Protein AF-H8XTW7-F1 (afdb_monomer)

Sequence (193 aa):
MKLTENQKKTILYFIIGTVIIVSLFMFSLEDKDKTIVNFFTLFGTFASIFGLWIAYIQIISLKLTNEQTKIAVENSLNKINQLLSISELSKAIKIIQEIQTSNINGKHEVALIRMKDLKSILIQIKYNSELNIYTETNIYNQNITDISIDINNLNDFLIGRKKGLNFSKLNSNLEELSTTITEFENKLKFEVK

Radius of gyration: 35.63 Å; Cα contacts (8 Å, |Δi|>4): 110; chains: 1; bounding box: 68×26×100 Å

Nearest PDB structures (foldseek):
  5tgy-assembly1_A  TM=5.631E-01  e=1.626E+00  Escherichia coli
  5xsj-assembly1_L  TM=6.394E-01  e=3.917E+00  Clostridium beijerinckii NCIMB 8052
  1szi-assembly1_A  TM=4.877E-01  e=2.727E+00  Mus musculus
  8iyj-assembly1_R0  TM=2.697E-01  e=6.917E+00  Mus musculus

pLDDT: mean 85.3, std 9.64, range [41.12, 96.06]

Organism: Flavobacterium indicum (strain DSM 17447 / CIP 109464 / GPTSA100-9) (NCBI:txid1094466)

Solvent-accessible surface area (backbone atoms only — not comparable to full-atom values): 10632 Å² total; per-residue (Å²): 134,87,75,52,74,67,56,54,52,53,52,50,53,50,54,52,55,51,54,53,51,57,48,46,58,69,73,71,53,58,84,88,62,72,40,74,67,51,51,52,52,55,51,50,52,49,54,50,54,50,49,51,54,50,52,51,53,48,54,55,50,51,52,52,51,49,53,53,48,51,52,53,50,51,55,48,50,52,51,50,50,52,52,50,55,43,50,54,39,56,49,44,47,51,41,48,52,51,26,53,52,22,49,75,70,68,38,51,69,60,19,49,54,39,48,53,54,40,53,54,51,54,53,52,48,48,70,31,80,90,40,30,86,71,37,76,35,72,65,50,54,46,49,57,49,50,53,53,50,47,48,50,49,52,50,35,36,75,74,64,78,34,98,74,72,67,60,68,59,51,51,50,53,47,49,55,46,41,52,55,45,48,53,53,37,49,42,68,73,66,65,72,128

Foldseek 3Di:
DDDDPVRVVLVVVVVVLVVVLVVCLVPPDDPVQNDPVNSCVSVVVVVVVSVVVVVVVVVVVVVVVVVVVVVVVVVVVVVVLLVVLLVLLVVLLVLLVVLLVCVVVVVLVSNLVSLVVNLVSLVVLCPRPVNVVLCVDPVSVVLSVVSVVLSVQSVCCVVVVDVDDPVVVVNVSSVSVSVSSVVSSCCSVPVDD

Mean predicted aligned error: 10.81 Å

Secondary structure (DSSP, 8-state):
----HHHHHHHHHHHHHHHHHHHHHHHHS-TTT--HHHHHHHHHHHHHHHHHHHHHHHHHHHHHHHHHHHHHHHHHHHHHHHHHHHHHHHHHHHHHHHHHHHHHTT-HHHHHHHHHHHHHHHHHHHT-TTTHHHHSSHHHHHHHHHHHHHHHHHHHHHTTS-S---HHHHHHHHHHHHHHHHHHHHHHHH---

Structure (mmCIF, N/CA/C/O backbone):
data_AF-H8XTW7-F1
#
_entry.id   AF-H8XTW7-F1
#
loop_
_atom_site.group_PDB
_atom_site.id
_atom_site.type_symbol
_atom_site.label_atom_id
_atom_site.label_alt_id
_atom_site.label_comp_id
_atom_site.label_asym_id
_atom_site.label_entity_id
_atom_site.label_seq_id
_atom_site.pdbx_PDB_ins_code
_atom_site.Cartn_x
_atom_site.Cartn_y
_atom_site.Cartn_z
_atom_site.occupancy
_atom_site.B_iso_or_equiv
_atom_site.auth_seq_id
_atom_site.auth_comp_id
_atom_site.auth_asym_id
_atom_site.auth_atom_id
_atom_site.pdbx_PDB_model_num
ATOM 1 N N . MET A 1 1 ? 0.910 5.067 -42.042 1.00 41.12 1 MET A N 1
ATOM 2 C CA . MET A 1 1 ? 1.645 4.581 -40.853 1.00 41.12 1 MET A CA 1
ATOM 3 C C . MET A 1 1 ? 2.805 5.546 -40.605 1.00 41.12 1 MET A C 1
ATOM 5 O O . MET A 1 1 ? 3.627 5.702 -41.498 1.00 41.12 1 MET A O 1
ATOM 9 N N . LYS A 1 2 ? 2.812 6.313 -39.504 1.00 44.59 2 LYS A N 1
ATOM 10 C CA . LYS A 1 2 ? 3.882 7.297 -39.234 1.00 44.59 2 LYS A CA 1
ATOM 11 C C . LYS A 1 2 ? 5.119 6.545 -38.727 1.00 44.59 2 LYS A C 1
ATOM 13 O O . LYS A 1 2 ? 5.057 5.949 -37.660 1.00 44.59 2 LYS A O 1
ATOM 18 N N . LEU A 1 3 ? 6.201 6.550 -39.505 1.00 47.50 3 LEU A 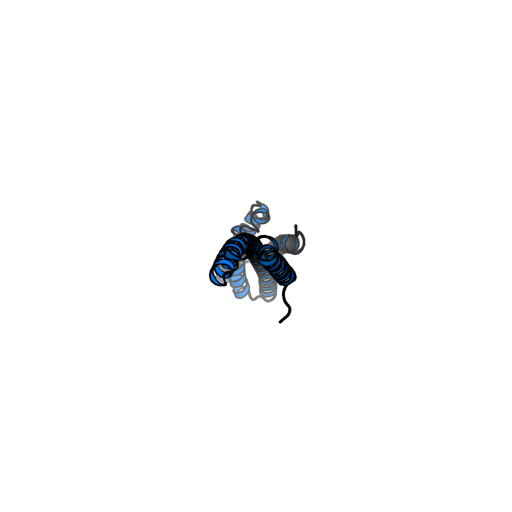N 1
ATOM 19 C CA . LEU A 1 3 ? 7.494 5.981 -39.108 1.00 47.50 3 LEU A CA 1
ATOM 20 C C . LEU A 1 3 ? 8.041 6.753 -37.900 1.00 47.50 3 LEU A C 1
ATOM 22 O O . LEU A 1 3 ? 8.037 7.989 -37.914 1.00 47.50 3 LEU A O 1
ATOM 26 N N . THR A 1 4 ? 8.512 6.043 -36.875 1.00 70.81 4 THR A N 1
ATOM 27 C CA . THR A 1 4 ? 9.202 6.663 -35.734 1.00 70.81 4 THR A CA 1
ATOM 28 C C . THR A 1 4 ? 10.517 7.302 -36.198 1.00 70.81 4 THR A C 1
ATOM 30 O O . THR A 1 4 ? 11.122 6.866 -37.178 1.00 70.81 4 THR A O 1
ATOM 33 N N . GLU A 1 5 ? 10.979 8.354 -35.516 1.00 67.69 5 GLU A N 1
ATOM 34 C CA . GLU A 1 5 ? 12.181 9.11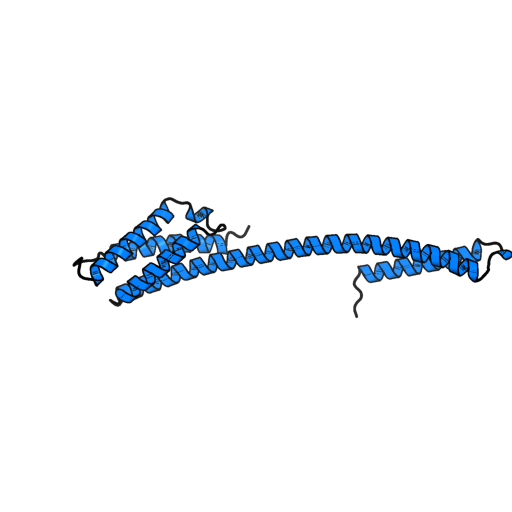6 -35.912 1.00 67.69 5 GLU A CA 1
ATOM 35 C C . GLU A 1 5 ? 13.429 8.228 -36.087 1.00 67.69 5 GLU A C 1
ATOM 37 O O . GLU A 1 5 ? 14.224 8.434 -37.005 1.00 67.69 5 GLU A O 1
ATOM 42 N N . ASN A 1 6 ? 13.558 7.168 -35.283 1.00 67.44 6 ASN A N 1
ATOM 43 C CA . ASN A 1 6 ? 14.651 6.202 -35.408 1.00 67.44 6 ASN A CA 1
ATOM 44 C C . ASN A 1 6 ? 14.554 5.357 -36.689 1.00 67.44 6 ASN A C 1
ATOM 46 O O . ASN A 1 6 ? 15.571 5.113 -37.332 1.00 67.44 6 ASN A O 1
ATOM 50 N N . GLN A 1 7 ? 13.346 4.976 -37.121 1.00 69.94 7 GLN A N 1
ATOM 51 C CA . GLN A 1 7 ? 13.149 4.215 -38.361 1.00 69.94 7 GLN A CA 1
ATOM 52 C C . GLN A 1 7 ? 13.523 5.040 -39.596 1.00 69.94 7 GLN A C 1
ATOM 54 O O . GLN A 1 7 ? 14.155 4.520 -40.514 1.00 69.94 7 GLN A O 1
ATOM 59 N N . LYS A 1 8 ? 13.203 6.342 -39.604 1.00 77.50 8 LYS A N 1
ATOM 60 C CA . LYS A 1 8 ? 13.596 7.250 -40.695 1.00 77.50 8 LYS A CA 1
ATOM 61 C C . LYS A 1 8 ? 15.118 7.360 -40.822 1.00 77.50 8 LYS A C 1
ATOM 63 O O . LYS A 1 8 ? 15.640 7.310 -41.932 1.00 77.50 8 LYS A O 1
ATOM 68 N N . LYS A 1 9 ? 15.834 7.458 -39.694 1.00 76.88 9 LYS A N 1
ATOM 69 C CA . LYS A 1 9 ? 17.306 7.521 -39.669 1.00 76.88 9 LYS A CA 1
ATOM 70 C C . LYS A 1 9 ? 17.951 6.218 -40.147 1.00 76.88 9 LYS A C 1
ATOM 72 O O . LYS A 1 9 ? 18.869 6.264 -40.957 1.00 76.88 9 LYS A O 1
ATOM 77 N N . THR A 1 10 ? 17.444 5.061 -39.717 1.00 79.44 10 THR A N 1
ATOM 78 C CA . THR A 1 10 ? 17.934 3.750 -40.178 1.00 79.44 10 THR A CA 1
ATOM 79 C C . THR A 1 10 ? 17.777 3.569 -41.688 1.00 79.44 10 THR A C 1
ATOM 81 O O . THR A 1 10 ? 18.714 3.130 -42.352 1.00 79.44 10 THR A O 1
ATOM 84 N N . ILE A 1 11 ? 16.621 3.953 -42.239 1.00 81.06 11 ILE A N 1
ATOM 85 C CA . ILE A 1 11 ? 16.364 3.899 -43.685 1.00 81.06 11 ILE A CA 1
ATOM 86 C C . ILE A 1 11 ? 17.325 4.832 -44.437 1.00 81.06 11 ILE A C 1
ATOM 88 O O . ILE A 1 11 ? 17.900 4.433 -45.447 1.00 81.06 11 ILE A O 1
ATOM 92 N N . LEU A 1 12 ? 17.557 6.044 -43.923 1.00 82.88 12 LEU A N 1
ATOM 93 C CA . LEU A 1 12 ? 18.490 6.998 -44.524 1.00 82.88 12 LEU A CA 1
ATOM 94 C C . LEU A 1 12 ? 19.928 6.452 -44.574 1.00 82.88 12 LEU A C 1
ATOM 96 O O . LEU A 1 12 ? 20.565 6.516 -45.624 1.00 82.88 12 LEU A O 1
ATOM 100 N N . TYR A 1 13 ? 20.428 5.868 -43.480 1.00 83.25 13 TYR A N 1
ATOM 101 C CA . TYR A 1 13 ? 21.771 5.274 -43.449 1.00 83.25 13 TYR A CA 1
ATOM 102 C C . TYR A 1 13 ? 21.918 4.086 -44.407 1.00 83.25 13 TYR A C 1
ATOM 104 O O . TYR A 1 13 ? 22.966 3.935 -45.034 1.00 83.25 13 TYR A O 1
ATOM 112 N N . PHE A 1 14 ? 20.866 3.282 -44.579 1.00 84.00 14 PHE A N 1
ATOM 113 C CA . PHE A 1 14 ? 20.868 2.176 -45.537 1.00 84.00 14 PHE A CA 1
ATOM 114 C C . PHE A 1 14 ? 20.940 2.659 -46.994 1.00 84.00 14 PHE A C 1
ATOM 116 O O . PHE A 1 14 ? 21.714 2.126 -47.793 1.00 84.00 14 PHE A O 1
ATOM 123 N N . ILE A 1 15 ? 20.175 3.703 -47.334 1.00 84.38 15 ILE A N 1
ATOM 124 C CA . ILE A 1 15 ? 20.187 4.310 -48.673 1.00 84.38 15 ILE A CA 1
ATOM 125 C C . ILE A 1 15 ? 21.574 4.886 -48.983 1.00 84.38 15 ILE A C 1
ATOM 127 O O . ILE A 1 15 ? 22.127 4.607 -50.044 1.00 84.38 15 ILE A O 1
ATOM 131 N N . ILE A 1 16 ? 22.169 5.626 -48.042 1.00 84.50 16 ILE A N 1
ATOM 132 C CA . ILE A 1 16 ? 23.511 6.207 -48.207 1.00 84.50 16 ILE A CA 1
ATOM 133 C C . ILE A 1 16 ? 24.563 5.107 -48.410 1.00 84.50 16 ILE A C 1
ATOM 135 O O . ILE A 1 16 ? 25.361 5.190 -49.343 1.00 84.50 16 ILE A O 1
ATOM 139 N N . GLY A 1 17 ? 24.545 4.049 -47.591 1.00 81.00 17 GLY A N 1
ATOM 140 C CA . GLY A 1 17 ? 25.488 2.934 -47.728 1.00 81.00 17 GLY A CA 1
ATOM 141 C C . GLY A 1 17 ? 25.351 2.187 -49.060 1.00 81.00 17 GLY A C 1
ATOM 142 O O . GLY A 1 17 ? 26.353 1.829 -49.676 1.00 81.00 17 GLY A O 1
ATOM 143 N N . THR A 1 18 ? 24.124 2.043 -49.565 1.00 82.88 18 THR A N 1
ATOM 144 C CA . THR A 1 18 ? 23.865 1.438 -50.881 1.00 82.88 18 THR A CA 1
ATOM 145 C C . THR A 1 18 ? 24.450 2.283 -52.018 1.00 82.88 18 THR A C 1
ATOM 147 O O . THR A 1 18 ? 25.110 1.745 -52.906 1.00 82.88 18 THR A O 1
ATOM 150 N N . VAL A 1 19 ? 24.278 3.610 -51.975 1.00 84.25 19 VAL A N 1
ATOM 151 C CA . VAL A 1 19 ? 24.841 4.536 -52.977 1.00 84.25 19 VAL A CA 1
ATOM 152 C C . VAL A 1 19 ? 26.374 4.491 -52.987 1.00 84.25 19 VAL A C 1
ATOM 154 O O . VAL A 1 19 ? 26.978 4.485 -54.060 1.00 84.25 19 VAL A O 1
ATOM 157 N N . ILE A 1 20 ? 27.009 4.398 -51.814 1.00 82.94 20 ILE A N 1
ATOM 158 C CA . ILE A 1 20 ? 28.473 4.294 -51.690 1.00 82.94 20 ILE A CA 1
ATOM 159 C C . ILE A 1 20 ? 28.996 3.021 -52.368 1.00 82.94 20 ILE A C 1
ATOM 161 O O . ILE A 1 20 ? 29.995 3.076 -53.081 1.00 82.94 20 ILE A O 1
ATOM 165 N N . ILE A 1 21 ? 28.312 1.887 -52.206 1.00 80.81 21 ILE A N 1
ATOM 166 C CA . ILE A 1 21 ? 28.744 0.615 -52.805 1.00 80.81 21 ILE A CA 1
ATOM 167 C C . ILE A 1 21 ? 28.541 0.578 -54.308 1.00 80.81 21 ILE A C 1
ATOM 169 O O . ILE A 1 21 ? 29.417 0.099 -55.024 1.00 80.81 21 ILE A O 1
ATOM 173 N N . VAL A 1 22 ? 27.426 1.119 -54.797 1.00 81.19 22 VAL A N 1
ATOM 174 C CA . VAL A 1 22 ? 27.199 1.258 -56.240 1.00 81.19 22 VAL A CA 1
ATOM 175 C C . VAL A 1 22 ? 28.278 2.150 -56.866 1.00 81.19 22 VAL A C 1
ATOM 177 O O . VAL A 1 22 ? 28.811 1.817 -57.923 1.00 81.19 22 VAL A O 1
ATOM 180 N N . SER A 1 23 ? 28.662 3.239 -56.192 1.00 79.31 23 SER A N 1
ATOM 181 C CA . SER A 1 23 ? 29.746 4.121 -56.640 1.00 79.31 23 SER A CA 1
ATOM 182 C C . SER A 1 23 ? 31.112 3.418 -56.636 1.00 79.31 23 SER A C 1
ATOM 184 O O . SER A 1 23 ? 31.821 3.440 -57.641 1.00 79.31 23 SER A O 1
ATOM 186 N N . LEU A 1 24 ? 31.462 2.713 -55.552 1.00 76.81 24 LEU A N 1
ATOM 187 C CA . LEU A 1 24 ? 32.706 1.936 -55.460 1.00 76.81 24 LEU A CA 1
ATOM 188 C C . LEU A 1 24 ? 32.800 0.853 -56.541 1.00 76.81 24 LEU A C 1
ATOM 190 O O . LEU A 1 24 ? 33.866 0.670 -57.128 1.00 76.81 24 LEU A O 1
ATOM 194 N N . PHE A 1 25 ? 31.690 0.177 -56.847 1.00 76.62 25 PHE A N 1
ATOM 195 C CA . PHE A 1 25 ? 31.636 -0.824 -57.912 1.00 76.62 25 PHE A CA 1
ATOM 196 C C . PHE A 1 25 ? 31.914 -0.222 -59.300 1.00 76.62 25 PHE A C 1
ATOM 198 O O . PHE A 1 25 ? 32.614 -0.827 -60.110 1.00 76.62 25 PHE A O 1
ATOM 205 N N . MET A 1 26 ? 31.407 0.986 -59.570 1.00 71.94 26 MET A N 1
ATOM 206 C CA . MET A 1 26 ? 31.570 1.660 -60.865 1.00 71.94 26 MET A CA 1
ATOM 207 C C . MET A 1 26 ? 32.970 2.255 -61.069 1.00 71.94 26 MET A C 1
ATOM 209 O O . MET A 1 26 ? 33.497 2.182 -62.180 1.00 71.94 26 MET A O 1
ATOM 213 N N . PHE A 1 27 ? 33.571 2.834 -60.022 1.00 72.12 27 PHE A N 1
ATOM 214 C CA . PHE A 1 27 ? 34.826 3.590 -60.131 1.00 72.12 27 PHE A CA 1
ATOM 215 C C . PHE A 1 27 ? 36.095 2.808 -59.766 1.00 72.12 27 PHE A C 1
ATOM 217 O O . PHE A 1 27 ? 37.168 3.195 -60.217 1.00 72.12 27 PHE A O 1
ATOM 224 N N . SER A 1 28 ? 36.007 1.748 -58.955 1.00 68.12 28 SER A N 1
ATOM 225 C CA . SER A 1 28 ? 37.198 1.137 -58.341 1.00 68.12 28 SER A CA 1
ATOM 226 C C . SER A 1 28 ? 37.584 -0.243 -58.883 1.00 68.12 28 SER A C 1
ATOM 228 O O . SER A 1 28 ? 38.689 -0.692 -58.587 1.00 68.12 28 SER A O 1
ATOM 230 N N . LEU A 1 29 ? 36.713 -0.930 -59.634 1.00 68.75 29 LEU A N 1
ATOM 231 C CA . LEU A 1 29 ? 37.027 -2.236 -60.233 1.00 68.75 29 LEU A CA 1
ATOM 232 C C . LEU A 1 29 ? 37.525 -2.094 -61.676 1.00 68.75 29 LEU A C 1
ATOM 234 O O . LEU A 1 29 ? 36.975 -1.314 -62.455 1.00 68.75 29 LEU A O 1
ATOM 238 N N . GLU A 1 30 ? 38.528 -2.895 -62.045 1.00 68.00 30 GLU A N 1
ATOM 239 C CA . GLU A 1 30 ? 38.931 -3.081 -63.442 1.00 68.00 30 GLU A CA 1
ATOM 240 C C . GLU A 1 30 ? 37.784 -3.709 -64.250 1.00 68.00 30 GLU A C 1
ATOM 242 O O . GLU A 1 30 ? 37.002 -4.509 -63.732 1.00 68.00 30 GLU A O 1
ATOM 247 N N . ASP A 1 31 ? 37.678 -3.378 -65.542 1.00 65.19 31 ASP A N 1
ATOM 248 C CA . ASP A 1 31 ? 36.547 -3.786 -66.395 1.00 65.19 31 ASP A CA 1
ATOM 249 C C . ASP A 1 31 ? 36.339 -5.309 -66.485 1.00 65.19 31 ASP A C 1
ATOM 251 O O . ASP A 1 31 ? 35.239 -5.768 -66.785 1.00 65.19 31 ASP A O 1
ATOM 255 N N . LYS A 1 32 ? 37.371 -6.100 -66.171 1.00 62.88 32 LYS A N 1
ATOM 256 C CA . LYS A 1 32 ? 37.328 -7.570 -66.147 1.00 62.88 32 LYS A CA 1
ATOM 257 C C . LYS A 1 32 ? 36.555 -8.131 -64.947 1.00 62.88 32 LYS A C 1
ATOM 259 O O . LYS A 1 32 ? 35.967 -9.203 -65.055 1.00 62.88 32 LYS A O 1
ATOM 264 N N . ASP A 1 33 ? 36.496 -7.389 -63.842 1.00 65.56 33 ASP A N 1
ATOM 265 C CA . ASP A 1 33 ? 35.875 -7.825 -62.587 1.00 65.56 33 ASP A CA 1
ATOM 266 C C . ASP A 1 33 ? 34.471 -7.239 -62.371 1.00 65.56 33 ASP A C 1
ATOM 268 O O . ASP A 1 33 ? 33.782 -7.608 -61.413 1.00 65.56 33 ASP A O 1
ATOM 272 N N . LYS A 1 34 ? 33.995 -6.387 -63.292 1.00 73.25 34 LYS A N 1
ATOM 273 C CA . LYS A 1 34 ? 32.636 -5.807 -63.320 1.00 73.25 34 LYS A CA 1
ATOM 274 C C . LYS A 1 34 ? 31.573 -6.819 -63.765 1.00 73.25 34 LYS A C 1
ATOM 276 O O . LYS A 1 34 ? 30.745 -6.557 -64.634 1.00 73.25 34 LYS A O 1
ATOM 281 N N . THR A 1 35 ? 31.578 -7.997 -63.155 1.00 78.75 35 THR A N 1
ATOM 282 C CA . THR A 1 35 ? 30.567 -9.030 -63.399 1.00 78.75 35 THR A CA 1
ATOM 283 C C . THR A 1 35 ? 29.395 -8.860 -62.432 1.00 78.75 35 THR A C 1
ATOM 285 O O . THR A 1 35 ? 29.584 -8.519 -61.264 1.00 78.75 35 THR A O 1
ATOM 288 N N . ILE A 1 36 ? 28.177 -9.167 -62.893 1.00 75.75 36 ILE A N 1
ATOM 289 C CA . ILE A 1 36 ? 26.947 -9.165 -62.073 1.00 75.75 36 ILE A CA 1
ATOM 290 C C . ILE A 1 36 ? 27.137 -9.990 -60.786 1.00 75.75 36 ILE A C 1
ATOM 292 O O . ILE A 1 36 ? 26.705 -9.580 -59.712 1.00 75.75 36 ILE A O 1
ATOM 296 N N . VAL A 1 37 ? 27.847 -11.118 -60.875 1.00 80.19 37 VAL A N 1
ATOM 297 C CA . VAL A 1 37 ? 28.179 -11.988 -59.735 1.00 80.19 37 VAL A CA 1
ATOM 298 C C . VAL A 1 37 ? 28.996 -11.246 -58.668 1.00 80.19 37 VAL A C 1
ATOM 300 O O . VAL A 1 37 ? 28.662 -11.318 -57.489 1.00 80.19 37 VAL A O 1
ATOM 303 N N . ASN A 1 38 ? 30.014 -10.475 -59.057 1.00 78.12 38 ASN A N 1
ATOM 304 C CA . ASN A 1 38 ? 30.852 -9.726 -58.114 1.00 78.12 38 ASN A CA 1
ATOM 305 C C . ASN A 1 38 ? 30.087 -8.574 -57.449 1.00 78.12 38 ASN A C 1
ATOM 307 O O . ASN A 1 38 ? 30.285 -8.317 -56.261 1.00 78.12 38 ASN A O 1
ATOM 311 N N . PHE A 1 39 ? 29.164 -7.932 -58.176 1.00 79.94 39 PHE A N 1
ATOM 312 C CA . PHE A 1 39 ? 28.257 -6.935 -57.602 1.00 79.94 39 PHE A CA 1
ATOM 313 C C . PHE A 1 39 ? 27.388 -7.535 -56.490 1.00 79.94 39 PHE A C 1
ATOM 315 O O . PHE A 1 39 ? 27.345 -6.998 -55.383 1.00 79.94 39 PHE A O 1
ATOM 322 N N . PHE A 1 40 ? 26.736 -8.673 -56.757 1.00 82.06 40 PHE A N 1
ATOM 323 C CA . PHE A 1 40 ? 25.912 -9.354 -55.756 1.00 82.06 40 PHE A CA 1
ATOM 324 C C . PHE A 1 40 ? 26.727 -9.811 -54.542 1.00 82.06 40 PHE A C 1
ATOM 326 O O . PHE A 1 40 ? 26.244 -9.693 -53.418 1.00 82.06 40 PHE A O 1
ATOM 333 N N . THR A 1 41 ? 27.966 -10.266 -54.734 1.00 83.75 41 THR A N 1
ATOM 334 C CA . THR A 1 41 ? 28.856 -10.660 -53.630 1.00 83.75 41 THR A CA 1
ATOM 335 C C . THR A 1 41 ? 29.246 -9.467 -52.747 1.00 83.75 41 THR A C 1
ATOM 337 O O . THR A 1 41 ? 29.154 -9.550 -51.518 1.00 83.75 41 THR A O 1
ATOM 340 N N . LEU A 1 42 ? 29.625 -8.331 -53.344 1.00 81.62 42 LEU A N 1
ATOM 341 C CA . LEU A 1 42 ? 29.954 -7.094 -52.618 1.00 81.62 42 LEU A CA 1
ATOM 342 C C . LEU A 1 42 ? 28.739 -6.532 -51.874 1.00 81.62 42 LEU A C 1
ATOM 344 O O . LEU A 1 42 ? 28.814 -6.235 -50.679 1.00 81.62 42 LEU A O 1
ATOM 348 N N . PHE A 1 43 ? 27.603 -6.435 -52.564 1.00 83.81 43 PHE A N 1
ATOM 349 C CA . PHE A 1 43 ? 26.360 -5.961 -51.971 1.00 83.81 43 PHE A CA 1
ATOM 350 C C . PHE A 1 43 ? 25.873 -6.892 -50.856 1.00 83.81 43 PHE A C 1
ATOM 352 O O . PHE A 1 43 ? 25.492 -6.417 -49.790 1.00 83.81 43 PHE A O 1
ATOM 359 N N . GLY A 1 44 ? 25.942 -8.211 -51.054 1.00 83.19 44 GLY A N 1
ATOM 360 C CA . GLY A 1 44 ? 25.576 -9.207 -50.047 1.00 83.19 44 GLY A CA 1
ATOM 361 C C . GLY A 1 44 ? 26.450 -9.133 -48.794 1.00 83.19 44 GLY A C 1
ATOM 362 O O . GLY A 1 44 ? 25.936 -9.215 -47.676 1.00 83.19 44 GLY A O 1
ATOM 363 N N . THR A 1 45 ? 27.754 -8.894 -48.960 1.00 86.88 45 THR A N 1
ATOM 364 C CA . THR A 1 45 ? 28.689 -8.702 -47.838 1.00 86.88 45 THR A CA 1
ATOM 365 C C . THR A 1 45 ? 28.332 -7.451 -47.035 1.00 86.88 45 THR A C 1
ATOM 367 O O . THR A 1 45 ? 28.216 -7.507 -45.810 1.00 86.88 45 THR A O 1
ATOM 370 N N . PHE A 1 46 ? 28.066 -6.332 -47.710 1.00 86.50 46 PHE A N 1
ATOM 371 C CA . PHE A 1 46 ? 27.605 -5.114 -47.045 1.00 86.50 46 PHE A CA 1
ATOM 372 C C . PHE A 1 46 ? 26.258 -5.275 -46.359 1.00 86.50 46 PHE A C 1
ATOM 374 O O . PHE A 1 46 ? 26.123 -4.895 -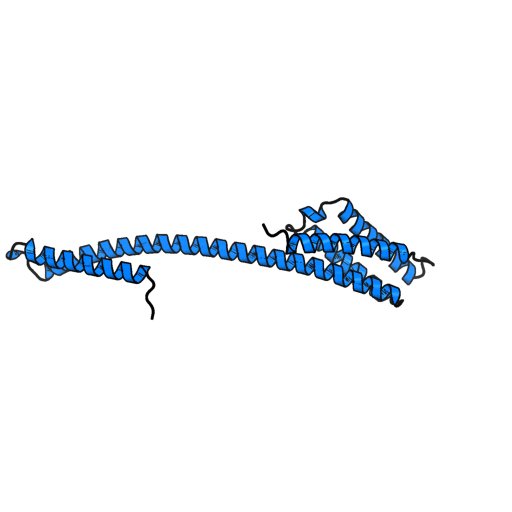45.199 1.00 86.50 46 PHE A O 1
ATOM 381 N N . ALA A 1 47 ? 25.272 -5.846 -47.050 1.00 85.94 47 ALA A N 1
ATOM 382 C CA . ALA A 1 47 ? 23.941 -6.060 -46.503 1.00 85.94 47 ALA A CA 1
ATOM 383 C C . ALA A 1 47 ? 24.003 -6.926 -45.236 1.00 85.94 47 ALA A C 1
ATOM 385 O O . ALA A 1 47 ? 23.298 -6.647 -44.270 1.00 85.94 47 ALA A O 1
ATOM 386 N N . SER A 1 48 ? 24.902 -7.915 -45.203 1.00 91.12 48 SER A N 1
ATOM 387 C CA . SER A 1 48 ? 25.142 -8.760 -44.028 1.00 91.12 48 SER A CA 1
ATOM 388 C C . SER A 1 48 ? 25.759 -7.977 -42.863 1.00 91.12 48 SER A C 1
ATOM 390 O O . SER A 1 48 ? 25.252 -8.049 -41.744 1.00 91.12 48 SER A O 1
ATOM 392 N N . ILE A 1 49 ? 26.806 -7.178 -43.110 1.00 87.94 49 ILE A N 1
ATOM 393 C CA . ILE A 1 49 ? 27.442 -6.335 -42.077 1.00 87.94 49 ILE A CA 1
ATOM 394 C C . ILE A 1 49 ? 26.452 -5.295 -41.541 1.00 87.94 49 ILE A C 1
ATOM 396 O O . ILE A 1 49 ? 26.337 -5.098 -40.331 1.00 87.94 49 ILE A O 1
ATOM 400 N N . PHE A 1 50 ? 25.698 -4.653 -42.432 1.00 86.50 50 PHE A N 1
ATOM 401 C CA . PHE A 1 50 ? 24.679 -3.681 -42.061 1.00 86.50 50 PHE A CA 1
ATOM 402 C C . PHE A 1 50 ? 23.542 -4.338 -41.268 1.00 86.50 50 PHE A C 1
ATOM 404 O O . PHE A 1 50 ? 23.112 -3.800 -40.250 1.00 86.50 50 PHE A O 1
ATOM 411 N N . GLY A 1 51 ? 23.096 -5.529 -41.677 1.00 87.38 51 GLY A N 1
ATOM 412 C CA . GLY A 1 51 ? 22.101 -6.318 -40.951 1.00 87.38 51 GLY A CA 1
ATOM 413 C C . GLY A 1 51 ? 22.550 -6.660 -39.530 1.00 87.38 51 GLY A C 1
ATOM 414 O O . GLY A 1 51 ? 21.778 -6.481 -38.588 1.00 87.38 51 GLY A O 1
ATOM 415 N N . LEU A 1 52 ? 23.813 -7.062 -39.355 1.00 89.62 52 LEU A N 1
ATOM 416 C CA . LEU A 1 52 ? 24.408 -7.307 -38.037 1.00 89.62 52 LEU A CA 1
ATOM 417 C C . LEU A 1 52 ? 24.467 -6.035 -37.182 1.00 89.62 52 LEU A C 1
ATOM 419 O O . LEU A 1 52 ? 24.125 -6.072 -36.000 1.00 89.62 52 LEU A O 1
ATOM 423 N N . TRP A 1 53 ? 24.848 -4.901 -37.772 1.00 87.00 53 TRP A N 1
ATOM 424 C CA . TRP A 1 53 ? 24.875 -3.615 -37.072 1.00 87.00 53 TRP A CA 1
ATOM 425 C C . TRP A 1 53 ? 23.481 -3.182 -36.596 1.00 87.00 53 TRP A C 1
ATOM 427 O O . TRP A 1 53 ? 23.309 -2.764 -35.449 1.00 87.00 53 TRP A O 1
ATOM 437 N N . ILE A 1 54 ? 22.459 -3.349 -37.439 1.00 86.25 54 ILE A N 1
ATOM 438 C CA . ILE A 1 54 ? 21.068 -3.074 -37.065 1.00 86.25 54 ILE A CA 1
ATOM 439 C C . ILE A 1 54 ? 20.583 -4.028 -35.975 1.00 86.25 54 ILE A C 1
ATOM 441 O O . ILE A 1 54 ? 19.987 -3.567 -35.001 1.00 86.25 54 ILE A O 1
ATOM 445 N N . ALA A 1 55 ? 20.861 -5.327 -36.098 1.00 89.06 55 ALA A N 1
ATOM 446 C CA . ALA A 1 55 ? 20.514 -6.309 -35.075 1.00 89.06 55 ALA A CA 1
ATOM 447 C C . ALA A 1 55 ? 21.142 -5.946 -33.719 1.00 89.06 55 ALA A C 1
ATOM 449 O O . ALA A 1 55 ? 20.466 -5.985 -32.692 1.00 89.06 55 ALA A O 1
ATOM 450 N N . TYR A 1 56 ? 22.399 -5.497 -33.714 1.00 89.19 56 TYR A N 1
ATOM 451 C CA . TYR A 1 56 ? 23.076 -5.028 -32.507 1.00 89.19 56 TYR A CA 1
ATOM 452 C C . TYR A 1 56 ? 22.364 -3.826 -31.857 1.00 89.19 56 TYR A C 1
ATOM 454 O O . TYR A 1 56 ? 22.070 -3.854 -30.660 1.00 89.19 56 TYR A O 1
ATOM 462 N N . ILE A 1 57 ? 22.006 -2.798 -32.638 1.00 82.75 57 ILE A N 1
ATOM 463 C CA . ILE A 1 57 ? 21.258 -1.630 -32.132 1.00 82.75 57 ILE A CA 1
ATOM 464 C C . ILE A 1 57 ? 19.877 -2.036 -31.600 1.00 82.75 57 ILE A C 1
ATOM 466 O O . ILE A 1 57 ? 19.429 -1.518 -30.571 1.00 82.75 57 ILE A O 1
ATOM 470 N N . GLN A 1 58 ? 19.194 -2.962 -32.276 1.00 84.19 58 GLN A N 1
ATOM 471 C CA . GLN A 1 58 ? 17.893 -3.468 -31.841 1.00 84.19 58 GLN A CA 1
ATOM 472 C C . GLN A 1 58 ? 17.990 -4.193 -30.499 1.00 84.19 58 GLN A C 1
ATOM 474 O O . GLN A 1 58 ? 17.168 -3.930 -29.627 1.00 84.19 58 GLN A O 1
ATOM 479 N N . ILE A 1 59 ? 19.010 -5.031 -30.290 1.00 89.12 59 ILE A N 1
ATOM 480 C CA . ILE A 1 59 ? 19.228 -5.727 -29.011 1.00 89.12 59 ILE A CA 1
ATOM 481 C C . ILE A 1 59 ? 19.424 -4.724 -27.866 1.00 89.12 59 ILE A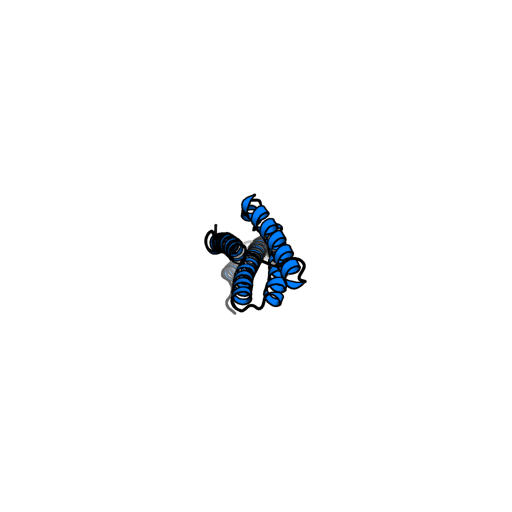 C 1
ATOM 483 O O . ILE A 1 59 ? 18.802 -4.867 -26.812 1.00 89.12 59 ILE A O 1
ATOM 487 N N . ILE A 1 60 ? 20.230 -3.676 -28.072 1.00 86.31 60 ILE A N 1
ATOM 488 C CA . ILE A 1 60 ? 20.417 -2.617 -27.064 1.00 86.31 60 ILE A CA 1
ATOM 489 C C . ILE A 1 60 ? 19.096 -1.892 -26.787 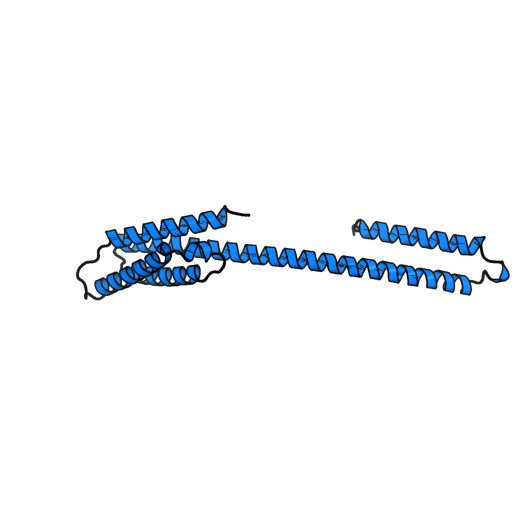1.00 86.31 60 ILE A C 1
ATOM 491 O O . ILE A 1 60 ? 18.733 -1.684 -25.630 1.00 86.31 60 ILE A O 1
ATOM 495 N N . SER A 1 61 ? 18.358 -1.536 -27.839 1.00 84.06 61 SER A N 1
ATOM 496 C CA . SER A 1 61 ? 17.075 -0.836 -27.712 1.00 84.06 61 SER A CA 1
ATOM 497 C C . SER A 1 61 ? 16.051 -1.680 -26.953 1.00 84.06 61 SER A C 1
ATOM 499 O O . SER A 1 61 ? 15.379 -1.173 -26.061 1.00 84.06 61 SER A O 1
ATOM 501 N N . LEU A 1 62 ? 15.983 -2.980 -27.251 1.00 86.12 62 LEU A N 1
ATOM 502 C CA . LEU A 1 62 ? 15.121 -3.933 -26.554 1.00 86.12 62 LEU A CA 1
ATOM 503 C C . LEU A 1 62 ? 15.478 -4.035 -25.072 1.00 86.12 62 LEU A C 1
ATOM 505 O O . LEU A 1 62 ? 14.578 -4.027 -24.235 1.00 86.12 62 LEU A O 1
ATOM 509 N N . LYS A 1 63 ? 16.773 -4.078 -24.734 1.00 90.31 63 LYS A N 1
ATOM 510 C CA . LYS A 1 63 ? 17.221 -4.076 -23.337 1.00 90.31 63 LYS A CA 1
ATOM 511 C C . LYS A 1 63 ? 16.744 -2.820 -22.602 1.00 90.31 63 LYS A C 1
ATOM 513 O O . LYS A 1 63 ? 16.143 -2.942 -21.538 1.00 90.31 63 LYS A O 1
ATOM 518 N N . LEU A 1 64 ? 16.947 -1.641 -23.192 1.00 88.50 64 LEU A N 1
ATOM 519 C CA . LEU A 1 64 ? 16.519 -0.365 -22.609 1.00 88.50 64 LEU A CA 1
ATOM 520 C C . LEU A 1 64 ? 14.997 -0.291 -22.437 1.00 88.50 64 LEU A C 1
ATOM 522 O O . LEU A 1 64 ? 14.514 0.108 -21.380 1.00 88.50 64 LEU A O 1
ATOM 526 N N . THR A 1 65 ? 14.226 -0.708 -23.444 1.00 88.25 65 THR A N 1
ATOM 527 C CA . THR A 1 65 ? 12.761 -0.752 -23.349 1.00 88.25 65 THR A CA 1
ATOM 528 C C . THR A 1 65 ? 12.299 -1.723 -22.267 1.00 88.25 65 THR A C 1
ATOM 530 O O . THR A 1 65 ? 11.363 -1.411 -21.534 1.00 88.25 65 THR A O 1
ATOM 533 N N . ASN A 1 66 ? 12.956 -2.874 -22.123 1.00 90.06 66 ASN A N 1
ATOM 534 C CA . ASN A 1 66 ? 12.621 -3.843 -21.085 1.00 90.06 66 ASN A CA 1
ATOM 535 C C . ASN A 1 66 ? 12.911 -3.294 -19.678 1.00 90.06 66 ASN A C 1
ATOM 537 O O . ASN A 1 66 ? 12.081 -3.428 -18.783 1.00 90.06 66 ASN A O 1
ATOM 541 N N . GLU A 1 67 ? 14.043 -2.608 -19.488 1.00 93.62 67 GLU A N 1
ATOM 542 C CA . GLU A 1 67 ? 14.373 -1.926 -18.228 1.00 93.62 67 GLU A CA 1
ATOM 543 C C . GLU A 1 67 ? 13.359 -0.821 -17.895 1.00 93.62 67 GLU A C 1
ATOM 545 O O . GLU A 1 67 ? 12.823 -0.791 -16.789 1.00 93.62 67 GLU A O 1
ATOM 550 N N . GLN A 1 68 ? 13.020 0.038 -18.861 1.00 91.75 68 GLN A N 1
ATOM 551 C CA . GLN A 1 68 ? 12.000 1.079 -18.683 1.00 91.75 68 GLN A CA 1
ATOM 552 C C . GLN A 1 68 ? 10.623 0.493 -18.359 1.00 91.75 68 GLN A C 1
ATOM 554 O O . GLN A 1 68 ? 9.917 1.006 -17.494 1.00 91.75 68 GLN A O 1
ATOM 559 N N . THR A 1 69 ? 10.253 -0.601 -19.025 1.00 89.31 69 THR A N 1
ATOM 560 C CA . THR A 1 69 ? 8.997 -1.311 -18.765 1.00 89.31 69 THR A CA 1
ATOM 561 C C . THR A 1 69 ? 8.992 -1.890 -17.357 1.00 89.31 69 THR A C 1
ATOM 563 O O . THR A 1 69 ? 8.012 -1.716 -16.640 1.00 89.31 69 THR A O 1
ATOM 566 N N . LYS A 1 70 ? 10.093 -2.516 -16.920 1.00 92.19 70 LYS A N 1
ATOM 567 C CA . LYS A 1 70 ? 10.231 -3.037 -15.556 1.00 92.19 70 LYS A CA 1
ATOM 568 C C . LYS A 1 70 ? 10.042 -1.929 -14.517 1.00 92.19 70 LYS A C 1
ATOM 570 O O . LYS A 1 70 ? 9.248 -2.107 -13.601 1.00 92.19 70 LYS A O 1
ATOM 575 N N . ILE A 1 71 ? 10.701 -0.784 -14.701 1.00 94.25 71 ILE A N 1
ATOM 576 C CA . ILE A 1 71 ? 10.560 0.384 -13.816 1.00 94.25 71 ILE A CA 1
ATOM 577 C C . ILE A 1 71 ? 9.110 0.888 -13.806 1.00 94.25 71 ILE A C 1
ATOM 579 O O . ILE A 1 71 ? 8.554 1.164 -12.747 1.00 94.25 71 ILE A O 1
ATOM 583 N N . ALA A 1 72 ? 8.462 0.986 -14.969 1.00 89.12 72 ALA A N 1
ATOM 584 C CA . ALA A 1 72 ? 7.070 1.425 -15.059 1.00 89.12 72 ALA A CA 1
ATOM 585 C C . ALA A 1 72 ? 6.098 0.454 -14.362 1.00 89.12 72 ALA A C 1
ATOM 587 O O . ALA A 1 72 ? 5.153 0.898 -13.704 1.00 89.12 72 ALA A O 1
ATOM 588 N N . VAL A 1 73 ? 6.334 -0.857 -14.474 1.00 92.25 73 VAL A N 1
ATOM 589 C CA . VAL A 1 73 ? 5.562 -1.896 -13.774 1.00 92.25 73 VAL A CA 1
ATOM 590 C C . VAL A 1 73 ? 5.772 -1.794 -12.266 1.00 92.25 73 VAL A C 1
ATOM 592 O O . VAL A 1 73 ? 4.795 -1.783 -11.525 1.00 92.25 73 VAL A O 1
ATOM 595 N N . GLU A 1 74 ? 7.014 -1.661 -11.809 1.00 91.62 74 GLU A N 1
ATOM 596 C CA . GLU A 1 74 ? 7.347 -1.516 -10.389 1.00 91.62 74 GLU A CA 1
ATOM 597 C C . GLU A 1 74 ? 6.700 -0.263 -9.780 1.00 91.62 74 GLU A C 1
ATOM 599 O O . GLU A 1 74 ? 6.016 -0.348 -8.763 1.00 91.62 74 GLU A O 1
ATOM 604 N N . ASN A 1 75 ? 6.783 0.877 -10.471 1.00 88.25 75 ASN A N 1
ATOM 605 C CA . ASN A 1 75 ? 6.093 2.105 -10.069 1.00 88.25 75 ASN A CA 1
ATOM 606 C C . ASN A 1 75 ? 4.567 1.930 -10.021 1.00 88.25 75 ASN A C 1
ATOM 608 O O . ASN A 1 75 ? 3.905 2.477 -9.139 1.00 88.25 75 ASN A O 1
ATOM 612 N N . SER A 1 76 ? 3.998 1.166 -10.957 1.00 86.50 76 SER A N 1
ATOM 613 C CA . SER A 1 76 ? 2.560 0.879 -10.977 1.00 86.50 76 SER A CA 1
ATOM 614 C C . SER A 1 76 ? 2.144 0.002 -9.799 1.00 86.50 76 SER A C 1
ATOM 616 O O . SER A 1 76 ? 1.138 0.295 -9.160 1.00 86.50 76 SER A O 1
ATOM 618 N N . LEU A 1 77 ? 2.923 -1.036 -9.479 1.00 85.88 77 LEU A N 1
ATOM 619 C CA . LEU A 1 77 ? 2.683 -1.899 -8.320 1.00 85.88 77 LEU A CA 1
ATOM 620 C C . LEU A 1 77 ? 2.769 -1.110 -7.012 1.00 85.88 77 LEU A C 1
ATOM 622 O O . LEU A 1 77 ? 1.866 -1.219 -6.188 1.00 85.88 77 LEU A O 1
ATOM 626 N N . ASN A 1 78 ? 3.781 -0.255 -6.861 1.00 87.12 78 ASN A N 1
ATOM 627 C CA . ASN A 1 78 ? 3.918 0.610 -5.688 1.00 87.12 78 ASN A CA 1
ATOM 628 C C . ASN A 1 78 ? 2.710 1.542 -5.538 1.00 87.12 78 ASN A C 1
ATOM 630 O O . ASN A 1 78 ? 2.134 1.651 -4.461 1.00 87.12 78 ASN A O 1
ATOM 634 N N . LYS A 1 79 ? 2.252 2.161 -6.633 1.00 84.69 79 LYS A N 1
ATOM 635 C CA . LYS A 1 79 ? 1.062 3.021 -6.601 1.00 84.69 79 LYS A CA 1
ATOM 636 C C . LYS A 1 79 ? -0.219 2.248 -6.274 1.00 84.69 79 LYS A C 1
ATOM 638 O O . LYS A 1 79 ? -1.091 2.779 -5.591 1.00 84.69 79 LYS A O 1
ATOM 643 N N . ILE A 1 80 ? -0.352 1.013 -6.761 1.00 84.69 80 ILE A N 1
ATOM 644 C CA . ILE A 1 80 ? -1.480 0.136 -6.422 1.00 84.69 80 ILE A CA 1
ATOM 645 C C . ILE A 1 80 ? -1.465 -0.190 -4.928 1.00 84.69 80 ILE A C 1
ATOM 647 O O . ILE A 1 80 ? -2.499 -0.042 -4.281 1.00 84.69 80 ILE A O 1
ATOM 651 N N . ASN A 1 81 ? -0.316 -0.583 -4.377 1.00 85.25 81 ASN A N 1
ATOM 652 C CA . ASN A 1 81 ? -0.187 -0.894 -2.954 1.00 85.25 81 ASN A CA 1
ATOM 653 C C . ASN A 1 81 ? -0.535 0.320 -2.084 1.00 85.25 81 ASN A C 1
ATOM 655 O O . ASN A 1 81 ? -1.397 0.200 -1.219 1.00 85.25 81 ASN A O 1
ATOM 659 N N . GLN A 1 82 ? -0.017 1.506 -2.415 1.00 84.62 82 GLN A N 1
ATOM 660 C CA . GLN A 1 82 ? -0.378 2.755 -1.735 1.00 84.62 82 GLN A CA 1
ATOM 661 C C . GLN A 1 82 ? -1.885 3.032 -1.765 1.00 84.62 82 GLN A C 1
ATOM 663 O O . GLN A 1 82 ? -2.474 3.400 -0.749 1.00 84.62 82 GLN A O 1
ATOM 668 N N . LEU A 1 83 ? -2.537 2.845 -2.917 1.00 85.31 83 LEU A N 1
ATOM 669 C CA . LEU A 1 83 ? -3.987 3.023 -3.036 1.00 85.31 83 LEU A CA 1
ATOM 670 C C . LEU A 1 83 ? -4.766 2.013 -2.185 1.00 85.31 83 LEU A C 1
ATOM 672 O O . LEU A 1 83 ? -5.774 2.384 -1.582 1.00 85.31 83 LEU A O 1
ATOM 676 N N . LEU A 1 84 ? -4.310 0.760 -2.120 1.00 86.56 84 LEU A N 1
ATOM 677 C CA . LEU A 1 84 ? -4.902 -0.261 -1.257 1.00 86.56 84 LEU A CA 1
ATOM 678 C C . LEU A 1 84 ? -4.732 0.104 0.223 1.00 86.56 84 LEU A C 1
ATOM 680 O O . LEU A 1 84 ? -5.724 0.104 0.950 1.00 86.56 84 LEU A O 1
ATOM 684 N N . SER A 1 85 ? -3.531 0.514 0.640 1.00 88.38 85 SER A N 1
ATOM 685 C CA . SER A 1 85 ? -3.228 0.992 1.995 1.00 88.38 85 SER A CA 1
ATOM 686 C C . SER A 1 85 ? -4.134 2.165 2.392 1.00 88.38 85 SER A C 1
ATOM 688 O O . SER A 1 85 ? -4.777 2.136 3.441 1.00 88.38 85 SER A O 1
ATOM 690 N N . ILE A 1 86 ? -4.273 3.173 1.521 1.00 89.19 86 ILE A N 1
ATOM 691 C CA . ILE A 1 86 ? -5.193 4.303 1.732 1.00 89.19 86 ILE A CA 1
ATOM 692 C C . ILE A 1 86 ? -6.638 3.804 1.860 1.00 89.19 86 ILE A C 1
ATOM 694 O O . ILE A 1 86 ? -7.348 4.211 2.776 1.00 89.19 86 ILE A O 1
ATOM 698 N N . SER A 1 87 ? -7.074 2.898 0.981 1.00 89.88 87 SER A N 1
ATOM 699 C CA . SER A 1 87 ? -8.433 2.349 1.014 1.00 89.88 87 SER A CA 1
ATOM 700 C C . SER A 1 87 ? -8.736 1.580 2.306 1.00 89.88 87 SER A C 1
ATOM 702 O O . SER A 1 87 ? -9.870 1.638 2.790 1.00 89.88 87 SER A O 1
ATOM 704 N N . GLU A 1 88 ? -7.771 0.842 2.858 1.00 90.12 88 GLU A N 1
ATOM 705 C CA . GLU A 1 88 ? -7.915 0.137 4.138 1.00 90.12 88 GLU A CA 1
ATOM 706 C C . GLU A 1 88 ? -8.096 1.122 5.299 1.00 90.12 88 GLU A C 1
ATOM 708 O O . GLU A 1 88 ? -9.002 0.942 6.121 1.00 90.12 88 GLU A O 1
ATOM 713 N N . LEU A 1 89 ? -7.314 2.207 5.321 1.00 93.12 89 LEU A N 1
ATOM 714 C CA . LEU A 1 89 ? -7.451 3.282 6.307 1.00 93.12 89 LEU A CA 1
ATOM 715 C C . LEU A 1 89 ? -8.813 3.983 6.195 1.00 93.12 89 LEU A C 1
ATOM 717 O O . LEU A 1 89 ? -9.517 4.113 7.199 1.00 93.12 89 LEU A O 1
ATOM 721 N N . SER A 1 90 ? -9.247 4.356 4.982 1.00 93.00 90 SER A N 1
ATOM 722 C CA . SER A 1 90 ? -10.567 4.972 4.772 1.00 93.00 90 SER A CA 1
ATOM 723 C C . SER A 1 90 ? -11.702 4.055 5.245 1.00 93.00 90 SER A C 1
ATOM 725 O O . SER A 1 90 ? -12.688 4.507 5.832 1.00 93.00 90 SER A O 1
ATOM 727 N N . LYS A 1 91 ? -11.572 2.742 5.009 1.00 94.44 91 LYS A N 1
ATOM 728 C CA . LYS A 1 91 ? -12.544 1.744 5.471 1.00 94.44 91 LYS A CA 1
ATOM 729 C C . LYS A 1 91 ? -12.595 1.678 6.998 1.00 94.44 91 LYS A C 1
ATOM 731 O O . LYS A 1 91 ? -13.692 1.596 7.550 1.00 94.44 91 LYS A O 1
ATOM 736 N N . ALA A 1 92 ? -11.447 1.733 7.675 1.00 94.81 92 ALA A N 1
ATOM 737 C CA . ALA A 1 92 ? -11.390 1.757 9.133 1.00 94.81 92 ALA A CA 1
ATOM 738 C C . ALA A 1 92 ? -12.103 2.994 9.707 1.00 94.81 92 ALA A C 1
ATOM 740 O O . ALA A 1 92 ? -12.964 2.837 10.572 1.00 94.81 92 ALA A O 1
ATOM 741 N N . ILE A 1 93 ? -11.841 4.192 9.162 1.00 94.88 93 ILE A N 1
ATOM 742 C CA . ILE A 1 93 ? -12.514 5.446 9.561 1.00 94.88 93 ILE A CA 1
ATOM 743 C C . ILE A 1 93 ? -14.035 5.321 9.407 1.00 94.88 93 ILE A C 1
ATOM 745 O O . ILE A 1 93 ? -14.792 5.633 10.327 1.00 94.88 93 ILE A O 1
ATOM 749 N N . LYS A 1 94 ? -14.504 4.800 8.267 1.00 95.81 94 LYS A N 1
ATOM 750 C CA . LYS A 1 94 ? -15.938 4.596 8.033 1.00 95.81 94 LYS A CA 1
ATOM 751 C C . LYS A 1 94 ? -16.559 3.630 9.047 1.00 95.81 94 LYS A C 1
ATOM 753 O O . LYS A 1 94 ? -17.649 3.886 9.550 1.00 95.81 94 LYS A O 1
ATOM 758 N N . ILE A 1 95 ? -15.877 2.532 9.371 1.00 96.06 95 ILE A N 1
ATOM 759 C CA . ILE A 1 95 ? -16.375 1.568 10.361 1.00 96.06 95 ILE A CA 1
ATOM 760 C C . ILE A 1 95 ? -16.435 2.193 11.759 1.00 96.06 95 ILE A C 1
ATOM 762 O O . ILE A 1 95 ? -17.410 1.958 12.468 1.00 96.06 95 ILE A O 1
ATOM 766 N N . ILE A 1 96 ? -15.463 3.024 12.147 1.00 95.25 96 ILE A N 1
ATOM 767 C CA . ILE A 1 96 ? -15.511 3.784 13.409 1.00 95.25 96 ILE A CA 1
ATOM 768 C C . ILE A 1 96 ? -16.785 4.640 13.463 1.00 95.25 96 ILE A C 1
ATOM 770 O O . ILE A 1 96 ? -17.535 4.551 14.438 1.00 95.25 96 ILE A O 1
ATOM 774 N N . GLN A 1 97 ? -17.088 5.387 12.397 1.00 94.31 97 GLN A N 1
ATOM 775 C CA . GLN A 1 97 ? -18.314 6.189 12.311 1.00 94.31 97 GLN A CA 1
ATOM 776 C C . GLN A 1 97 ? -19.584 5.326 12.400 1.00 94.31 97 GLN A C 1
ATOM 778 O O . GLN A 1 97 ? -20.546 5.693 13.081 1.00 94.31 97 GLN A O 1
ATOM 783 N N . GLU A 1 98 ? -19.596 4.153 11.756 1.00 94.06 98 GLU A N 1
ATOM 784 C CA . GLU A 1 98 ? -20.701 3.191 11.855 1.00 94.06 98 GLU A CA 1
ATOM 785 C C . GLU A 1 98 ? -20.878 2.663 13.290 1.00 94.06 98 GLU A C 1
ATOM 787 O O . GLU A 1 98 ? -22.017 2.526 13.747 1.00 94.06 98 GLU A O 1
ATOM 792 N N . ILE A 1 99 ? -19.788 2.407 14.024 1.00 94.50 99 ILE A N 1
ATOM 793 C CA . ILE A 1 99 ? -19.824 1.972 15.431 1.00 94.50 99 ILE A CA 1
ATOM 794 C C . ILE A 1 99 ? -20.396 3.082 16.315 1.00 94.50 99 ILE A C 1
ATOM 796 O O . ILE A 1 99 ? -21.340 2.830 17.066 1.00 94.50 99 ILE A O 1
ATOM 800 N N . GLN A 1 100 ? -19.869 4.307 16.208 1.00 92.44 100 GLN A N 1
ATOM 801 C CA . GLN A 1 100 ? -20.344 5.463 16.978 1.00 92.44 100 GLN A CA 1
ATOM 802 C C . GLN A 1 100 ? -21.842 5.703 16.727 1.00 92.44 100 GLN A C 1
ATOM 804 O O . GLN A 1 100 ? -22.632 5.797 17.668 1.00 92.44 100 GLN A O 1
ATOM 809 N N . THR A 1 101 ? -22.261 5.691 15.458 1.00 94.12 101 THR A N 1
ATOM 810 C CA . THR A 1 101 ? -23.668 5.858 15.060 1.00 94.12 101 THR A CA 1
ATOM 811 C C . THR A 1 101 ? -24.553 4.727 15.588 1.00 94.12 101 THR A C 1
ATOM 813 O O . THR A 1 101 ? -25.661 4.966 16.070 1.00 94.12 101 THR A O 1
ATOM 816 N N . SER A 1 102 ? -24.083 3.480 15.525 1.00 91.50 102 SER A N 1
ATOM 817 C CA . SER A 1 102 ? -24.830 2.322 16.034 1.00 91.50 102 SER A CA 1
ATOM 818 C C . SER A 1 102 ? -25.001 2.382 17.552 1.00 91.50 102 SER A C 1
ATOM 820 O O . SER A 1 102 ? -26.086 2.083 18.049 1.00 91.50 102 SER A O 1
ATOM 822 N N . ASN A 1 103 ? -23.974 2.834 18.278 1.00 89.00 103 ASN A N 1
ATOM 823 C CA . ASN A 1 103 ? -24.034 3.029 19.725 1.00 89.00 103 ASN A CA 1
ATOM 824 C C . ASN A 1 103 ? -25.013 4.135 20.126 1.00 89.00 103 ASN A C 1
ATOM 826 O O . ASN A 1 103 ? -25.810 3.919 21.035 1.00 89.00 103 ASN A O 1
ATOM 830 N N . ILE A 1 104 ? -25.000 5.278 19.432 1.00 90.25 104 ILE A N 1
ATOM 831 C CA . ILE A 1 104 ? -25.954 6.377 19.669 1.00 90.25 104 ILE A CA 1
ATOM 832 C C . ILE A 1 104 ? -27.397 5.904 19.450 1.00 90.25 104 ILE A C 1
ATOM 834 O O . ILE A 1 104 ? -28.289 6.241 20.222 1.00 90.25 104 ILE A O 1
ATOM 838 N N . ASN A 1 105 ? -27.620 5.069 18.434 1.00 91.19 105 ASN A N 1
ATOM 839 C CA . ASN A 1 105 ? -28.939 4.536 18.099 1.00 91.19 105 ASN A CA 1
ATOM 840 C C . ASN A 1 105 ? -29.373 3.334 18.964 1.00 91.19 105 ASN A C 1
ATOM 842 O O . ASN A 1 105 ? -30.380 2.700 18.649 1.00 91.19 105 ASN A O 1
ATOM 846 N N . GLY A 1 106 ? -28.608 2.963 19.997 1.00 87.62 106 GLY A N 1
ATOM 847 C CA . GLY A 1 106 ? -28.909 1.818 20.868 1.00 87.62 106 GLY A CA 1
ATOM 848 C C . GLY A 1 106 ? -28.748 0.442 20.206 1.00 87.62 106 GLY A C 1
ATOM 849 O O . GLY A 1 106 ? -29.091 -0.579 20.798 1.00 87.62 106 GLY A O 1
ATOM 850 N N . LYS A 1 107 ? -28.209 0.376 18.982 1.00 92.81 107 LYS A N 1
ATOM 851 C CA . LYS A 1 107 ? -27.984 -0.866 18.219 1.00 92.81 107 LYS A CA 1
ATOM 852 C C . LYS A 1 107 ? -26.637 -1.488 18.589 1.00 92.81 107 LYS A C 1
ATOM 854 O O . LYS A 1 107 ? -25.743 -1.639 17.755 1.00 92.81 107 LYS A O 1
ATOM 859 N N . HIS A 1 108 ? -26.486 -1.838 19.860 1.00 90.88 10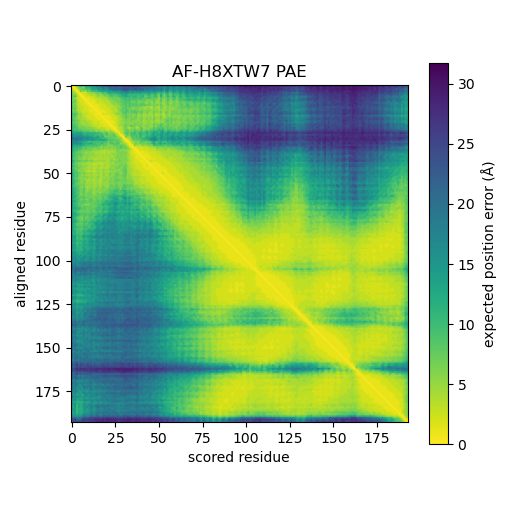8 HIS A N 1
ATOM 860 C CA . HIS A 1 108 ? -25.226 -2.311 20.440 1.00 90.88 108 HIS A CA 1
ATOM 861 C C . HIS A 1 108 ? -24.725 -3.633 19.838 1.00 90.88 108 HIS A C 1
ATOM 863 O O . HIS A 1 108 ? -23.522 -3.855 19.744 1.00 90.88 108 HIS A O 1
ATOM 869 N N . GLU A 1 109 ? -25.631 -4.486 19.361 1.00 91.31 109 GLU A N 1
ATOM 870 C CA . GLU A 1 109 ? -25.298 -5.734 18.662 1.00 91.31 109 GLU A CA 1
ATOM 871 C C . GLU A 1 109 ? -24.562 -5.460 17.343 1.00 91.31 109 GLU A C 1
ATOM 873 O O . GLU A 1 109 ? -23.526 -6.061 17.054 1.00 91.31 109 GLU A O 1
ATOM 878 N N . VAL A 1 110 ? -25.062 -4.490 16.570 1.00 92.88 110 VAL A N 1
ATOM 879 C CA . VAL A 1 110 ? -24.444 -4.050 15.311 1.00 92.88 110 VAL A CA 1
ATOM 880 C C . VAL A 1 110 ? -23.097 -3.392 15.591 1.00 92.88 110 VAL A C 1
ATOM 882 O O . VAL A 1 110 ? -22.116 -3.695 14.913 1.00 92.88 110 VAL A O 1
ATOM 885 N N . ALA A 1 111 ? -23.026 -2.550 16.628 1.00 93.44 111 ALA A N 1
ATOM 886 C CA . ALA A 1 111 ? -21.773 -1.945 17.066 1.00 93.44 111 ALA A CA 1
ATOM 887 C C . ALA A 1 111 ? -20.727 -3.016 17.418 1.00 93.44 111 ALA A C 1
ATOM 889 O O . ALA A 1 111 ? -19.592 -2.922 16.961 1.00 93.44 111 ALA A O 1
ATOM 890 N N . LEU A 1 112 ? -21.105 -4.078 18.138 1.00 93.56 112 LEU A N 1
ATOM 891 C CA . LEU A 1 112 ? -20.190 -5.166 18.489 1.00 93.56 112 LEU A CA 1
ATOM 892 C C . LEU A 1 112 ? -19.645 -5.893 17.254 1.00 93.56 112 LEU A C 1
ATOM 894 O O . LEU A 1 112 ? -18.447 -6.175 17.193 1.00 93.56 112 LEU A O 1
ATOM 898 N N . ILE A 1 113 ? -20.502 -6.196 16.274 1.00 94.56 113 ILE A N 1
ATOM 899 C CA . ILE A 1 113 ? -20.073 -6.816 15.010 1.00 94.56 113 ILE A CA 1
ATOM 900 C C . ILE A 1 113 ? -19.058 -5.905 14.312 1.00 94.56 113 ILE A C 1
ATOM 902 O O . ILE A 1 113 ? -17.959 -6.343 13.975 1.00 94.56 113 ILE A O 1
ATOM 906 N N . ARG A 1 114 ? -19.375 -4.612 14.189 1.00 94.88 114 ARG A N 1
ATOM 907 C CA . ARG A 1 114 ? -18.491 -3.633 13.549 1.00 94.88 114 ARG A CA 1
ATOM 908 C C . ARG A 1 114 ? -17.180 -3.407 14.291 1.00 94.88 114 ARG A C 1
ATOM 910 O O . ARG A 1 114 ? -16.154 -3.226 13.647 1.00 94.88 114 ARG A O 1
ATOM 917 N N . MET A 1 115 ? -17.165 -3.475 15.619 1.00 95.00 115 MET A N 1
ATOM 918 C CA . MET A 1 115 ? -15.921 -3.389 16.390 1.00 95.00 115 MET A CA 1
ATOM 919 C C . MET A 1 115 ? -15.004 -4.591 16.137 1.00 95.00 115 MET A C 1
ATOM 921 O O . MET A 1 115 ? -13.786 -4.427 16.068 1.00 95.00 115 MET A O 1
ATOM 925 N N . LYS A 1 116 ? -15.561 -5.796 15.946 1.00 94.69 116 LYS A N 1
ATOM 926 C CA . LYS A 1 116 ? -14.775 -6.977 15.550 1.00 94.69 116 LYS A CA 1
ATOM 927 C C . LYS A 1 116 ? -14.189 -6.810 14.146 1.00 94.69 116 LYS A C 1
ATOM 929 O O . LYS A 1 116 ? -13.004 -7.092 13.962 1.00 94.69 116 LYS A O 1
ATOM 934 N N . ASP A 1 117 ? -14.980 -6.292 13.204 1.00 94.88 117 ASP A N 1
ATOM 935 C CA . ASP A 1 117 ? -14.507 -5.951 11.855 1.00 94.88 117 ASP A CA 1
ATOM 936 C C . ASP A 1 117 ? -13.358 -4.929 11.922 1.00 94.88 117 ASP A C 1
ATOM 938 O O . ASP A 1 117 ? -12.306 -5.130 11.313 1.00 94.88 117 ASP A O 1
ATOM 942 N N . LEU A 1 118 ? -13.528 -3.868 12.722 1.00 95.75 118 LEU A N 1
ATOM 943 C CA . LEU A 1 118 ? -12.512 -2.839 12.942 1.00 95.75 118 LEU A CA 1
ATOM 944 C C . LEU A 1 118 ? -11.217 -3.448 13.476 1.00 95.75 118 LEU A C 1
ATOM 946 O O . LEU A 1 118 ? -10.158 -3.210 12.907 1.00 95.75 118 LEU A O 1
ATOM 950 N N . LYS A 1 119 ? -11.289 -4.282 14.520 1.00 94.69 119 LYS A N 1
ATOM 951 C CA . LYS A 1 119 ? -10.106 -4.946 15.083 1.00 94.69 119 LYS A CA 1
ATOM 952 C C . LYS A 1 119 ? -9.346 -5.753 14.028 1.00 94.69 119 LYS A C 1
ATOM 954 O O . LYS A 1 119 ? -8.119 -5.694 13.996 1.00 94.69 119 LYS A O 1
ATOM 959 N N . SER A 1 120 ? -10.053 -6.486 13.166 1.00 94.19 120 SER A N 1
ATOM 960 C CA . SER A 1 120 ? -9.418 -7.233 12.074 1.00 94.19 120 SER A CA 1
ATOM 961 C C . SER A 1 120 ? -8.664 -6.306 11.121 1.00 94.19 120 SER A C 1
ATOM 963 O O . SER A 1 120 ? -7.532 -6.604 10.749 1.00 94.19 120 SER A O 1
ATOM 965 N N . ILE A 1 121 ? -9.267 -5.174 10.753 1.00 92.50 121 ILE A N 1
ATOM 966 C CA . ILE A 1 121 ? -8.655 -4.190 9.852 1.00 92.50 121 ILE A CA 1
ATOM 967 C C . ILE A 1 121 ? -7.434 -3.532 10.504 1.00 92.50 121 ILE A C 1
ATOM 969 O O . ILE A 1 121 ? -6.402 -3.403 9.859 1.00 92.50 121 ILE A O 1
ATOM 973 N N . LEU A 1 122 ? -7.493 -3.192 11.795 1.00 91.81 122 LEU A N 1
ATOM 974 C CA . LEU A 1 122 ? -6.345 -2.616 12.508 1.00 91.81 122 LEU A CA 1
ATOM 975 C C . LEU A 1 122 ? -5.142 -3.563 12.551 1.00 91.81 122 LEU A C 1
ATOM 977 O O . LEU A 1 122 ? -3.996 -3.122 12.442 1.00 91.81 122 LEU A O 1
ATOM 981 N N . ILE A 1 123 ? -5.396 -4.865 12.707 1.00 90.44 123 ILE A N 1
ATOM 982 C CA . ILE A 1 123 ? -4.351 -5.890 12.652 1.00 90.44 123 ILE A CA 1
ATOM 983 C C . ILE A 1 123 ? -3.776 -5.984 11.235 1.00 90.44 123 ILE A C 1
ATOM 985 O O . ILE A 1 123 ? -2.561 -6.044 11.092 1.00 90.44 123 ILE A O 1
ATOM 989 N N . GLN A 1 124 ? -4.613 -5.954 10.194 1.00 89.75 124 GLN A N 1
ATOM 990 C CA . GLN A 1 124 ? -4.144 -5.948 8.800 1.00 89.75 124 GLN A CA 1
ATOM 991 C C . GLN A 1 124 ? -3.256 -4.731 8.512 1.00 89.75 124 GLN A C 1
ATOM 993 O O . GLN A 1 124 ? -2.133 -4.901 8.047 1.00 89.75 124 GLN A O 1
ATOM 998 N N . ILE A 1 125 ? -3.706 -3.537 8.910 1.00 89.12 125 ILE A N 1
ATOM 999 C CA . ILE A 1 125 ? -2.944 -2.286 8.809 1.00 89.12 125 ILE A CA 1
ATOM 1000 C C . ILE A 1 125 ? -1.591 -2.404 9.523 1.00 89.12 125 ILE A C 1
ATOM 1002 O O . ILE A 1 125 ? -0.578 -1.983 8.974 1.00 89.12 125 ILE A O 1
ATOM 1006 N N . LYS A 1 126 ? -1.544 -3.025 10.713 1.00 87.56 126 LYS A N 1
ATOM 1007 C CA . LYS A 1 126 ? -0.299 -3.216 11.477 1.00 87.56 126 LYS A CA 1
ATOM 1008 C C . LYS A 1 126 ? 0.768 -3.997 10.709 1.00 87.56 126 LYS A C 1
ATOM 1010 O O . LYS A 1 126 ? 1.951 -3.743 10.891 1.00 87.56 126 LYS A O 1
ATOM 1015 N N . TYR A 1 127 ? 0.355 -4.984 9.921 1.00 85.25 127 TYR A N 1
ATOM 1016 C CA . TYR A 1 127 ? 1.266 -5.861 9.184 1.00 85.25 127 TYR A CA 1
ATOM 1017 C C . TYR A 1 127 ? 1.474 -5.425 7.728 1.00 85.25 127 TYR A C 1
ATOM 1019 O O . TYR A 1 127 ? 2.180 -6.104 6.982 1.00 85.25 127 TYR A O 1
ATOM 1027 N N . ASN A 1 128 ? 0.890 -4.300 7.314 1.00 83.94 128 ASN A N 1
ATOM 1028 C CA . ASN A 1 128 ? 1.137 -3.716 6.006 1.00 83.94 128 ASN A CA 1
ATOM 1029 C C . ASN A 1 128 ? 2.512 -3.020 6.009 1.00 83.94 128 ASN A C 1
ATOM 1031 O O . ASN A 1 128 ? 2.766 -2.108 6.797 1.00 83.94 128 ASN A O 1
ATOM 1035 N N . SER A 1 129 ? 3.406 -3.442 5.110 1.00 79.88 129 SER A N 1
ATOM 1036 C CA . SER A 1 129 ? 4.789 -2.955 5.046 1.00 79.88 129 SER A CA 1
ATOM 1037 C C . SER A 1 129 ? 4.908 -1.450 4.794 1.00 79.88 129 SER A C 1
ATOM 1039 O O . SER A 1 129 ? 5.863 -0.839 5.263 1.00 79.88 129 SER A O 1
ATOM 1041 N N . GLU A 1 130 ? 3.955 -0.843 4.081 1.00 77.44 130 GLU A N 1
ATOM 1042 C CA . GLU A 1 130 ? 3.951 0.604 3.816 1.00 77.44 130 GLU A CA 1
ATOM 1043 C C . GLU A 1 130 ? 3.528 1.416 5.044 1.00 77.44 130 GLU A C 1
ATOM 1045 O O . GLU A 1 130 ? 3.941 2.561 5.217 1.00 77.44 130 GLU A O 1
ATOM 1050 N N . LEU A 1 131 ? 2.718 0.811 5.915 1.00 79.69 131 LEU A N 1
ATOM 1051 C CA . LEU A 1 131 ? 2.168 1.442 7.112 1.00 79.69 131 LEU A CA 1
ATOM 1052 C C . LEU A 1 131 ? 2.995 1.165 8.364 1.00 79.69 131 LEU A C 1
ATOM 1054 O O . LEU A 1 131 ? 2.793 1.835 9.377 1.00 79.69 131 LEU A O 1
ATOM 1058 N N . ASN A 1 132 ? 3.955 0.241 8.283 1.00 80.81 132 ASN A N 1
ATOM 1059 C CA . ASN A 1 132 ? 4.706 -0.251 9.432 1.00 80.81 132 ASN A CA 1
ATOM 1060 C C . ASN A 1 132 ? 5.371 0.876 10.245 1.00 80.81 132 ASN A C 1
ATOM 1062 O O . ASN A 1 132 ? 5.330 0.875 11.472 1.00 80.81 132 ASN A O 1
ATOM 1066 N N . ILE A 1 133 ? 5.893 1.899 9.558 1.00 79.06 133 ILE A N 1
ATOM 1067 C CA . ILE A 1 133 ? 6.527 3.083 10.169 1.00 79.06 133 ILE A CA 1
ATOM 1068 C C . ILE A 1 133 ? 5.552 3.840 11.086 1.00 79.06 133 ILE A C 1
ATOM 1070 O O . ILE A 1 133 ? 5.950 4.399 12.107 1.00 79.06 133 ILE A O 1
ATOM 1074 N N . TYR A 1 134 ? 4.268 3.856 10.734 1.00 78.75 134 TYR A N 1
ATOM 1075 C CA . TYR A 1 134 ? 3.221 4.538 11.487 1.00 78.75 134 TYR A CA 1
ATOM 1076 C C . TYR A 1 134 ? 2.604 3.630 12.568 1.00 78.75 134 TYR A C 1
ATOM 1078 O O . TYR A 1 134 ? 2.164 4.110 13.617 1.00 78.75 134 TYR A O 1
ATOM 1086 N N . THR A 1 135 ? 2.608 2.310 12.353 1.00 81.81 135 THR A N 1
ATOM 1087 C CA . THR A 1 135 ? 1.940 1.326 13.220 1.00 81.81 135 THR A CA 1
ATOM 1088 C C . THR A 1 135 ? 2.842 0.676 14.272 1.00 81.81 135 THR A C 1
ATOM 1090 O O . THR A 1 135 ? 2.325 0.125 15.243 1.00 81.81 135 THR A O 1
ATOM 1093 N N . GLU A 1 136 ? 4.171 0.767 14.155 1.00 80.50 136 GLU A N 1
ATOM 1094 C CA . GLU A 1 136 ? 5.142 0.320 15.177 1.00 80.50 136 GLU A CA 1
ATOM 1095 C C . GLU A 1 136 ? 5.231 1.253 16.401 1.00 80.50 136 GLU A C 1
ATOM 1097 O O . GLU A 1 136 ? 6.213 1.272 17.140 1.00 80.50 136 GLU A O 1
ATOM 1102 N N . THR A 1 137 ? 4.189 2.037 16.667 1.00 81.12 137 THR A N 1
ATOM 1103 C CA . THR A 1 137 ? 4.139 2.924 17.828 1.00 81.12 137 THR A CA 1
ATOM 1104 C C . THR A 1 137 ? 3.443 2.247 19.008 1.00 81.12 137 THR A C 1
ATOM 1106 O O . THR A 1 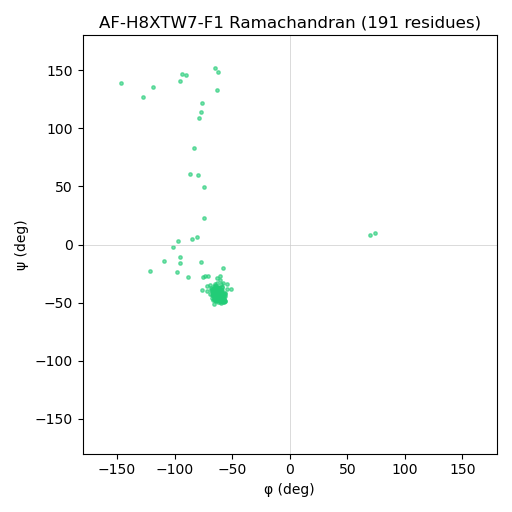137 ? 2.489 1.478 18.855 1.00 81.12 137 THR A O 1
ATOM 1109 N N . ASN A 1 138 ? 3.884 2.567 20.229 1.00 84.81 138 ASN A N 1
ATOM 1110 C CA . ASN A 1 138 ? 3.188 2.131 21.446 1.00 84.81 138 ASN A CA 1
ATOM 1111 C C . ASN A 1 138 ? 1.733 2.621 21.473 1.00 84.81 138 ASN A C 1
ATOM 1113 O O . ASN A 1 138 ? 0.863 1.898 21.946 1.00 84.81 138 ASN A O 1
ATOM 1117 N N . ILE A 1 139 ? 1.470 3.802 20.905 1.00 85.69 139 ILE A N 1
ATOM 1118 C CA . ILE A 1 139 ? 0.133 4.401 20.803 1.00 85.69 139 ILE A CA 1
ATOM 1119 C C . ILE A 1 139 ? -0.789 3.519 19.952 1.00 85.69 139 ILE A C 1
ATOM 1121 O O . ILE A 1 139 ? -1.870 3.146 20.395 1.00 85.69 139 ILE A O 1
ATOM 1125 N N . TYR A 1 140 ? -0.352 3.102 18.760 1.00 88.19 140 TYR A N 1
ATOM 1126 C CA . TYR A 1 140 ? -1.181 2.264 17.892 1.00 88.19 140 TYR A CA 1
ATOM 1127 C C . TYR A 1 140 ? -1.458 0.877 18.501 1.00 88.19 140 TYR A C 1
ATOM 1129 O O . TYR A 1 140 ? -2.581 0.370 18.445 1.00 88.19 140 TYR A O 1
ATOM 1137 N N . ASN A 1 141 ? -0.458 0.278 19.155 1.00 88.81 141 ASN A N 1
ATOM 1138 C CA . ASN A 1 141 ? -0.640 -0.977 19.892 1.00 88.81 141 ASN A CA 1
ATOM 1139 C C . ASN A 1 141 ? -1.605 -0.825 21.079 1.00 88.81 141 ASN A C 1
ATOM 1141 O O . ASN A 1 141 ? -2.403 -1.733 21.343 1.00 88.81 141 ASN A O 1
ATOM 1145 N N . GLN A 1 142 ? -1.557 0.318 21.767 1.00 90.44 142 GLN A N 1
ATOM 1146 C CA . GLN A 1 142 ? -2.503 0.644 22.825 1.00 90.44 142 GLN A CA 1
ATOM 1147 C C . GLN A 1 142 ? -3.921 0.759 22.262 1.00 90.44 142 GLN A C 1
ATOM 1149 O O . GLN A 1 142 ? -4.814 0.103 22.784 1.00 90.44 142 GLN A O 1
ATOM 1154 N N . ASN A 1 143 ? -4.115 1.443 21.131 1.00 90.56 143 ASN A N 1
ATOM 1155 C CA . ASN A 1 143 ? -5.427 1.553 20.490 1.00 90.56 143 ASN A CA 1
ATOM 1156 C C . ASN A 1 143 ? -6.035 0.179 20.144 1.00 90.56 143 ASN A C 1
ATOM 1158 O O . ASN A 1 143 ? -7.215 -0.063 20.393 1.00 90.56 143 ASN A O 1
ATOM 1162 N N . ILE A 1 144 ? -5.246 -0.766 19.616 1.00 91.69 144 ILE A N 1
ATOM 1163 C CA . ILE A 1 144 ? -5.722 -2.142 19.349 1.00 91.69 144 ILE A CA 1
ATOM 1164 C C . ILE A 1 144 ? -6.135 -2.855 20.647 1.00 91.69 144 ILE A C 1
ATOM 1166 O O . ILE A 1 144 ? -7.110 -3.622 20.675 1.00 91.69 144 ILE A O 1
ATOM 1170 N N . THR A 1 145 ? -5.377 -2.627 21.718 1.00 93.00 145 THR A N 1
ATOM 1171 C CA . THR A 1 145 ? -5.646 -3.203 23.039 1.00 93.00 145 THR A CA 1
ATOM 1172 C C . THR A 1 145 ? -6.929 -2.622 23.626 1.00 93.00 145 THR A C 1
ATOM 1174 O O . THR A 1 145 ? -7.800 -3.387 24.042 1.00 93.00 145 THR A O 1
ATOM 1177 N N . ASP A 1 146 ? -7.103 -1.305 23.560 1.00 92.69 146 ASP A N 1
ATOM 1178 C CA . ASP A 1 146 ? -8.283 -0.593 24.048 1.00 92.69 146 ASP A CA 1
ATOM 1179 C C . ASP A 1 146 ? -9.543 -1.026 23.293 1.00 92.69 146 ASP A C 1
ATOM 1181 O O . ASP A 1 146 ? -10.531 -1.404 23.921 1.00 92.69 146 ASP A O 1
ATOM 1185 N N . ILE A 1 147 ? -9.483 -1.138 21.961 1.00 93.25 147 ILE A N 1
ATOM 1186 C CA . ILE A 1 147 ? -10.584 -1.701 21.163 1.00 93.25 147 ILE A CA 1
ATOM 1187 C C . ILE A 1 147 ? -10.901 -3.141 21.578 1.00 93.25 147 ILE A C 1
ATOM 1189 O O . ILE A 1 147 ? -12.067 -3.527 21.645 1.00 93.25 147 ILE A O 1
ATOM 1193 N N . SER A 1 148 ? -9.891 -3.958 21.886 1.00 94.00 148 SER A N 1
ATOM 1194 C CA . SER A 1 148 ? -10.117 -5.331 22.355 1.00 94.00 148 SER A CA 1
ATOM 1195 C C . SER A 1 148 ? -10.815 -5.367 23.717 1.00 94.00 148 SER A C 1
ATOM 1197 O O . SER A 1 148 ? -11.709 -6.190 23.925 1.00 94.00 148 SER A O 1
ATOM 1199 N N . ILE A 1 149 ? -10.432 -4.472 24.627 1.00 93.25 149 ILE A N 1
ATOM 1200 C CA . ILE A 1 149 ? -11.075 -4.304 25.932 1.00 93.25 149 ILE A CA 1
ATOM 1201 C C . ILE A 1 149 ? -12.523 -3.834 25.746 1.00 93.25 149 ILE A C 1
ATOM 1203 O O . ILE A 1 149 ? -13.432 -4.398 26.358 1.00 93.25 149 ILE A O 1
ATOM 1207 N N . ASP A 1 150 ? -12.761 -2.864 24.865 1.00 93.12 150 ASP A N 1
ATOM 1208 C CA . ASP A 1 150 ? -14.093 -2.321 24.602 1.00 93.12 150 ASP A CA 1
ATOM 1209 C C . ASP A 1 150 ? -15.022 -3.346 23.937 1.00 93.12 150 ASP A C 1
ATOM 1211 O O . ASP A 1 150 ? -16.184 -3.449 24.329 1.00 93.12 150 ASP A O 1
ATOM 1215 N N . ILE A 1 151 ? -14.515 -4.174 23.013 1.00 93.88 151 ILE A N 1
ATOM 1216 C CA . ILE A 1 151 ? -15.257 -5.310 22.433 1.00 93.88 151 ILE A CA 1
ATOM 1217 C C . ILE A 1 151 ? -15.730 -6.259 23.534 1.00 93.88 151 ILE A C 1
ATOM 1219 O O . ILE A 1 151 ? -16.898 -6.649 23.553 1.00 93.88 151 ILE A O 1
ATOM 1223 N N . ASN A 1 152 ? -14.836 -6.635 24.451 1.00 93.31 152 ASN A N 1
ATOM 1224 C CA . ASN A 1 152 ? -15.172 -7.553 25.537 1.00 93.31 152 ASN A CA 1
ATOM 1225 C C . ASN A 1 152 ? -16.191 -6.927 26.493 1.00 93.31 152 ASN A C 1
ATOM 1227 O O . ASN A 1 152 ? -17.186 -7.562 26.833 1.00 93.31 152 ASN A O 1
ATOM 1231 N N . ASN A 1 153 ? -15.995 -5.658 26.858 1.00 92.25 153 ASN A N 1
ATOM 1232 C CA . ASN A 1 153 ? -16.923 -4.920 27.707 1.00 92.25 153 ASN A CA 1
ATOM 1233 C C . ASN A 1 153 ? -18.321 -4.792 27.075 1.00 92.25 153 ASN A C 1
ATOM 1235 O O . ASN A 1 153 ? -19.320 -4.953 27.777 1.00 92.25 153 ASN A O 1
ATOM 1239 N N . LEU A 1 154 ? -18.403 -4.508 25.771 1.00 91.88 154 LEU A N 1
ATOM 1240 C CA . LEU A 1 154 ? -19.665 -4.418 25.035 1.00 91.88 154 LEU A CA 1
ATOM 1241 C C . LEU A 1 154 ? -20.342 -5.789 24.920 1.00 91.88 154 LEU A C 1
ATOM 1243 O O . LEU A 1 154 ? -21.553 -5.896 25.096 1.00 91.88 154 LEU A O 1
ATOM 1247 N N . ASN A 1 155 ? -19.564 -6.846 24.690 1.00 92.38 155 ASN A N 1
ATOM 1248 C CA . ASN A 1 155 ? -20.068 -8.214 24.683 1.00 92.38 155 ASN A CA 1
ATOM 1249 C C . ASN A 1 155 ? -20.643 -8.618 26.049 1.00 92.38 155 ASN A C 1
ATOM 1251 O O . ASN A 1 155 ? -21.761 -9.118 26.105 1.00 92.38 155 ASN A O 1
ATOM 1255 N N . ASP A 1 156 ? -19.922 -8.355 27.144 1.00 92.19 156 ASP A N 1
ATOM 1256 C CA . ASP A 1 156 ? -20.374 -8.649 28.511 1.00 92.19 156 ASP A CA 1
ATOM 1257 C C . ASP A 1 156 ? -21.626 -7.855 28.910 1.00 92.19 156 ASP A C 1
ATOM 1259 O O . ASP A 1 156 ? -22.467 -8.361 29.661 1.00 92.19 156 ASP A O 1
ATOM 1263 N N . PHE A 1 157 ? -21.769 -6.629 28.398 1.00 90.75 157 PHE A N 1
ATOM 1264 C CA . PHE A 1 157 ? -22.984 -5.828 28.540 1.00 90.75 157 PHE A CA 1
ATOM 1265 C C . PHE A 1 157 ? -24.177 -6.474 27.819 1.00 90.75 157 PHE A C 1
ATOM 1267 O O . PHE A 1 157 ? -25.234 -6.647 28.422 1.00 90.75 157 PHE A O 1
ATOM 1274 N N . LEU A 1 158 ? -23.997 -6.903 26.565 1.00 89.50 158 LEU A N 1
ATOM 1275 C CA . LEU A 1 158 ? -25.060 -7.514 25.757 1.00 89.50 158 LEU A CA 1
ATOM 1276 C C . LEU A 1 158 ? -25.557 -8.854 26.315 1.00 89.50 158 LEU A C 1
ATOM 1278 O O . LEU A 1 158 ? -26.752 -9.129 26.280 1.00 89.50 158 LEU A O 1
ATOM 1282 N N . ILE A 1 159 ? -24.663 -9.678 26.866 1.00 91.75 159 ILE A N 1
ATOM 1283 C CA . ILE A 1 159 ? -25.031 -10.972 27.471 1.00 91.75 159 ILE A CA 1
ATOM 1284 C C . ILE A 1 159 ? -25.490 -10.850 28.935 1.00 91.75 159 ILE A C 1
ATOM 1286 O O . ILE A 1 159 ? -25.699 -11.863 29.601 1.00 91.75 159 ILE A O 1
ATOM 1290 N N . GLY A 1 160 ? -25.602 -9.628 29.467 1.00 85.75 160 GLY A N 1
ATOM 1291 C CA . GLY A 1 160 ? -26.098 -9.366 30.820 1.00 85.75 160 GLY A CA 1
ATOM 1292 C C . GLY A 1 160 ? -25.126 -9.704 31.958 1.00 85.75 160 GLY A C 1
ATOM 1293 O O . GLY A 1 160 ? -25.522 -9.661 33.123 1.00 85.75 160 GLY A O 1
ATOM 1294 N N . ARG A 1 161 ? -23.851 -10.006 31.664 1.00 84.81 161 ARG A N 1
ATOM 1295 C CA . ARG A 1 161 ? -22.810 -10.217 32.692 1.00 84.81 161 ARG A CA 1
ATOM 1296 C C . ARG A 1 161 ? -22.405 -8.915 33.381 1.00 84.81 161 ARG A C 1
ATOM 1298 O O . ARG A 1 161 ? -21.988 -8.940 34.537 1.00 84.81 161 ARG A O 1
ATOM 1305 N N . LYS A 1 162 ? -22.543 -7.778 32.692 1.00 82.81 162 LYS A N 1
ATOM 1306 C CA . LYS A 1 162 ? -22.213 -6.442 33.203 1.00 82.81 162 LYS A CA 1
ATOM 1307 C C . LYS A 1 162 ? -23.398 -5.494 33.019 1.00 82.81 162 LYS A C 1
ATOM 1309 O O . LYS A 1 162 ? -23.897 -5.329 31.915 1.00 82.81 162 LYS A O 1
ATOM 1314 N N . LYS A 1 163 ? -23.828 -4.829 34.098 1.00 70.06 163 LYS A N 1
ATOM 1315 C CA . LYS A 1 163 ? -25.010 -3.940 34.083 1.00 70.06 163 LYS A CA 1
ATOM 1316 C C . LYS A 1 163 ? -24.775 -2.566 33.447 1.00 70.06 163 LYS A C 1
ATOM 1318 O O . LYS A 1 163 ? -25.740 -1.864 33.172 1.00 70.06 163 LYS A O 1
ATOM 1323 N N . GLY A 1 164 ? -23.523 -2.162 33.239 1.00 75.50 164 GLY A N 1
ATOM 1324 C CA . GLY A 1 164 ? -23.201 -0.834 32.725 1.00 75.50 164 GLY A CA 1
ATOM 1325 C C . GLY A 1 164 ? -21.958 -0.827 31.849 1.00 75.50 164 GLY A C 1
ATOM 1326 O O . GLY A 1 164 ? -20.949 -1.460 32.175 1.00 75.50 164 GLY A O 1
ATOM 1327 N N . LEU A 1 165 ? -22.036 -0.075 30.754 1.00 85.31 165 LEU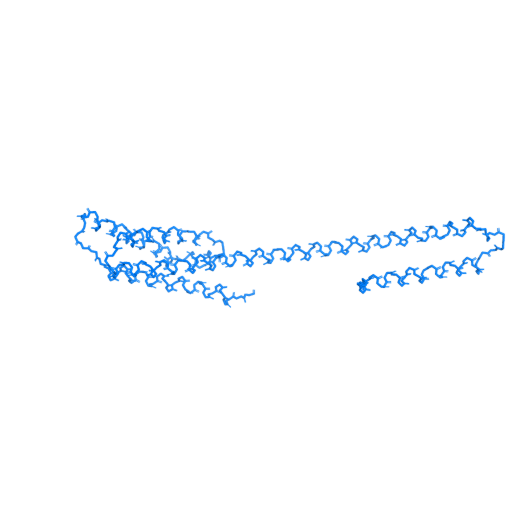 A N 1
ATOM 1328 C CA . LEU A 1 165 ? -20.927 0.204 29.854 1.00 85.31 165 LEU A CA 1
ATOM 1329 C C . LEU A 1 165 ? -20.667 1.710 29.816 1.00 85.31 165 LEU A C 1
ATOM 1331 O O . LEU A 1 165 ? -21.596 2.509 29.705 1.00 85.31 165 LEU A O 1
ATOM 1335 N N . ASN A 1 166 ? -19.395 2.103 29.888 1.00 86.81 166 ASN A N 1
ATOM 1336 C CA . ASN A 1 166 ? -19.009 3.497 29.720 1.00 86.81 166 ASN A CA 1
ATOM 1337 C C . ASN A 1 166 ? -18.890 3.828 28.224 1.00 86.81 166 ASN A C 1
ATOM 1339 O O . ASN A 1 166 ? -17.799 3.814 27.656 1.00 86.81 166 ASN A O 1
ATOM 1343 N N . PHE A 1 167 ? -20.027 4.128 27.592 1.00 86.81 167 PHE A N 1
ATOM 1344 C CA . PHE A 1 167 ? -20.085 4.525 26.181 1.00 86.81 167 PHE A CA 1
ATOM 1345 C C . PHE A 1 167 ? -19.297 5.806 25.880 1.00 86.81 167 PHE A C 1
ATOM 1347 O O . PHE A 1 167 ? -18.809 5.965 24.767 1.00 86.81 167 PHE A O 1
ATOM 1354 N N . SER A 1 168 ? -19.129 6.694 26.867 1.00 87.44 168 SER A N 1
ATOM 1355 C CA . SER A 1 168 ? -18.305 7.898 26.717 1.00 87.44 168 SER A CA 1
ATOM 1356 C C . SER A 1 168 ? -16.831 7.536 26.514 1.00 87.44 168 SER A C 1
ATOM 1358 O O . SER A 1 168 ? -16.204 8.008 25.568 1.00 87.44 168 SER A O 1
ATOM 1360 N N . LYS A 1 169 ? -16.294 6.613 27.326 1.00 89.75 169 LYS A N 1
ATOM 1361 C CA . LYS A 1 169 ? -14.915 6.128 27.163 1.00 89.75 169 LYS A CA 1
ATOM 1362 C C . LYS A 1 169 ? -14.724 5.375 25.844 1.00 89.75 169 LYS A C 1
ATOM 1364 O O . LYS A 1 169 ? -13.748 5.640 25.155 1.00 89.75 169 LYS A O 1
ATOM 1369 N N . LEU A 1 170 ? -15.674 4.519 25.464 1.00 90.69 170 LEU A N 1
ATOM 1370 C CA . LEU A 1 170 ? -15.647 3.819 24.174 1.00 90.69 170 LEU A CA 1
ATOM 1371 C C . LEU A 1 170 ? -15.608 4.816 23.005 1.00 90.69 170 LEU A C 1
ATOM 1373 O O . LEU A 1 170 ? -14.759 4.704 22.125 1.00 90.69 170 LEU A O 1
ATOM 1377 N N . ASN A 1 171 ? -16.489 5.820 23.004 1.00 89.38 171 ASN A N 1
ATOM 1378 C CA . ASN A 1 171 ? -16.512 6.831 21.945 1.00 89.38 171 ASN A CA 1
ATOM 1379 C C . ASN A 1 171 ? -15.232 7.674 21.925 1.00 89.38 171 ASN A C 1
ATOM 1381 O O . ASN A 1 171 ? -14.746 7.984 20.844 1.00 89.38 171 ASN A O 1
ATOM 1385 N N . SER A 1 172 ? -14.662 7.996 23.091 1.00 91.38 172 SER A N 1
ATOM 1386 C CA . SER A 1 172 ? -13.368 8.680 23.189 1.00 91.38 172 SER A CA 1
ATOM 1387 C C . SER A 1 172 ? -12.235 7.852 22.578 1.00 91.38 172 SER A C 1
ATOM 1389 O O . SER A 1 172 ? -11.434 8.400 21.830 1.00 91.38 172 SER A O 1
ATOM 1391 N N . ASN A 1 173 ? -12.181 6.546 22.861 1.00 91.62 173 ASN A N 1
ATOM 1392 C CA . ASN A 1 173 ? -11.176 5.646 22.290 1.00 91.62 173 ASN A CA 1
ATOM 1393 C C . ASN A 1 173 ? -11.331 5.536 20.761 1.00 91.62 173 ASN A C 1
ATOM 1395 O O . ASN A 1 173 ? -10.345 5.541 20.026 1.00 91.62 173 ASN A O 1
ATOM 1399 N N . LEU A 1 174 ? -12.573 5.467 20.267 1.00 91.81 174 LEU A N 1
ATOM 1400 C CA . LEU A 1 174 ? -12.866 5.469 18.830 1.00 91.81 174 LEU A CA 1
ATOM 1401 C C . LEU A 1 174 ? -12.443 6.777 18.151 1.00 91.81 174 LEU A C 1
ATOM 1403 O O . LEU A 1 174 ? -11.927 6.731 17.037 1.00 91.81 174 LEU A O 1
ATOM 1407 N N . GLU A 1 175 ? -12.629 7.922 18.807 1.00 92.50 175 GLU A N 1
ATOM 1408 C CA . GLU A 1 175 ? -12.252 9.231 18.266 1.00 92.50 175 GLU A CA 1
ATOM 1409 C C . GLU A 1 175 ? -10.729 9.410 18.185 1.00 92.50 175 GLU A C 1
ATOM 1411 O O . GLU A 1 175 ? -10.199 9.865 17.169 1.00 92.50 175 GLU A O 1
ATOM 1416 N N . GLU A 1 176 ? -10.007 8.986 19.224 1.00 91.56 176 GLU A N 1
ATOM 1417 C CA . GLU A 1 176 ? -8.540 8.989 19.247 1.00 91.56 176 GLU A CA 1
ATOM 1418 C C . GLU A 1 176 ? -7.963 8.084 18.147 1.00 91.56 176 GLU A C 1
ATOM 1420 O O . GLU A 1 176 ? -7.064 8.479 17.393 1.00 91.56 176 GLU A O 1
ATOM 1425 N N . LEU A 1 177 ? -8.541 6.892 17.981 1.00 92.62 177 LEU A N 1
ATOM 1426 C CA . LEU A 1 177 ? -8.179 5.986 16.898 1.00 92.62 177 LEU A CA 1
ATOM 1427 C C . LEU A 1 177 ? -8.500 6.583 15.520 1.00 92.62 177 LEU A C 1
ATOM 1429 O O . LEU A 1 177 ? -7.665 6.513 14.620 1.00 92.62 177 LEU A O 1
ATOM 1433 N N . SER A 1 178 ? -9.679 7.184 15.348 1.00 93.25 178 SER A N 1
ATOM 1434 C CA . SER A 1 178 ? -10.085 7.840 14.098 1.00 93.25 178 SER A CA 1
ATOM 1435 C C . SER A 1 178 ? -9.105 8.943 13.705 1.00 93.25 178 SER A C 1
ATOM 1437 O O . SER A 1 178 ? -8.664 9.004 12.556 1.00 93.25 178 SER A O 1
ATOM 1439 N N . THR A 1 179 ? -8.697 9.760 14.679 1.00 92.06 179 THR A N 1
ATOM 1440 C CA . THR A 1 179 ? -7.698 10.819 14.500 1.00 92.06 179 THR A CA 1
ATOM 1441 C C . THR A 1 179 ? -6.365 10.228 14.045 1.00 92.06 179 THR A C 1
ATOM 1443 O O . THR A 1 179 ? -5.836 10.632 13.011 1.00 92.06 179 THR A O 1
ATOM 1446 N N . THR A 1 180 ? -5.878 9.192 14.736 1.00 89.56 180 THR A N 1
ATOM 1447 C CA . THR A 1 180 ? -4.625 8.498 14.392 1.00 89.56 180 THR A CA 1
ATOM 1448 C C . THR A 1 180 ? -4.654 7.934 12.963 1.00 89.56 180 THR A C 1
ATOM 1450 O O . THR A 1 180 ? -3.725 8.138 12.185 1.00 89.56 180 THR A O 1
ATOM 1453 N N . ILE A 1 181 ? -5.737 7.252 12.580 1.00 91.25 181 ILE A N 1
ATOM 1454 C CA . ILE A 1 181 ? -5.884 6.661 11.239 1.00 91.25 181 ILE A CA 1
ATOM 1455 C C . ILE A 1 181 ? -5.998 7.749 10.165 1.00 91.25 181 ILE A C 1
ATOM 1457 O O . ILE A 1 181 ? -5.429 7.603 9.084 1.00 91.25 181 ILE A O 1
ATOM 1461 N N . THR A 1 182 ? -6.691 8.850 10.456 1.00 90.88 182 THR A N 1
ATOM 1462 C CA . THR A 1 182 ? -6.822 9.992 9.538 1.00 90.88 182 THR A CA 1
ATOM 1463 C C . THR A 1 182 ? -5.473 10.663 9.291 1.00 90.88 182 THR A C 1
ATOM 1465 O O . THR A 1 182 ? -5.156 11.032 8.160 1.00 90.88 182 THR A O 1
ATOM 1468 N N . GLU A 1 183 ? -4.635 10.788 10.322 1.00 88.19 183 GLU A N 1
ATOM 1469 C CA . GLU A 1 183 ? -3.265 11.273 10.156 1.00 88.19 183 GLU A CA 1
ATOM 1470 C C . GLU A 1 183 ? -2.443 10.353 9.251 1.00 88.19 183 GLU A C 1
ATOM 1472 O O . GLU A 1 183 ? -1.731 10.845 8.374 1.00 88.19 183 GLU A O 1
ATOM 1477 N N . PHE A 1 184 ? -2.558 9.032 9.417 1.00 88.75 184 PHE A N 1
ATOM 1478 C CA . PHE A 1 184 ? -1.865 8.069 8.554 1.00 88.75 184 PHE A CA 1
ATOM 1479 C C . PHE A 1 184 ? -2.347 8.177 7.105 1.00 88.75 184 PHE A C 1
ATOM 1481 O O . PHE A 1 184 ? -1.537 8.206 6.180 1.00 88.75 184 PHE A O 1
ATOM 1488 N N . GLU A 1 185 ? -3.662 8.299 6.905 1.00 89.12 185 GLU A N 1
ATOM 1489 C CA . GLU A 1 185 ? -4.272 8.430 5.583 1.00 89.12 185 GLU A CA 1
ATOM 1490 C C . GLU A 1 185 ? -3.789 9.700 4.872 1.00 89.12 185 GLU A C 1
ATOM 1492 O O . GLU A 1 185 ? -3.421 9.659 3.698 1.00 89.12 185 GLU A O 1
ATOM 1497 N N . ASN A 1 186 ? -3.747 10.827 5.585 1.00 87.94 186 ASN A N 1
ATOM 1498 C CA . ASN A 1 186 ? -3.288 12.096 5.031 1.00 87.94 186 ASN A CA 1
ATOM 1499 C C . ASN A 1 186 ? -1.791 12.084 4.722 1.00 87.94 186 ASN A C 1
ATOM 1501 O O . ASN A 1 186 ? -1.392 12.591 3.674 1.00 87.94 186 ASN A O 1
ATOM 1505 N N . LYS A 1 187 ? -0.968 11.473 5.580 1.00 85.44 187 LYS A N 1
ATOM 1506 C CA . LYS A 1 187 ? 0.460 11.294 5.293 1.00 85.44 187 LYS A CA 1
ATOM 1507 C C . LYS A 1 187 ? 0.657 10.479 4.021 1.00 85.44 187 LYS A C 1
ATOM 1509 O O . LYS A 1 187 ? 1.341 10.939 3.122 1.00 85.44 187 LYS A O 1
ATOM 1514 N N . LEU A 1 188 ? -0.045 9.359 3.855 1.00 84.31 188 LEU A N 1
ATOM 1515 C CA . LEU A 1 188 ? 0.045 8.581 2.615 1.00 84.31 188 LEU A CA 1
ATOM 1516 C C . LEU A 1 188 ? -0.494 9.308 1.373 1.00 84.31 188 LEU A C 1
ATOM 1518 O O . LEU A 1 188 ? 0.050 9.138 0.285 1.00 84.31 188 LEU A O 1
ATOM 1522 N N . LYS A 1 189 ? -1.561 10.106 1.503 1.00 83.31 189 LYS A N 1
ATOM 1523 C CA . LYS A 1 189 ? -2.134 10.861 0.375 1.00 83.31 189 LYS A CA 1
ATOM 1524 C C . LYS A 1 189 ? -1.256 12.030 -0.073 1.00 83.31 189 LYS A C 1
ATOM 1526 O O . LYS A 1 189 ? -1.253 12.343 -1.264 1.00 83.31 189 LYS A O 1
ATOM 1531 N N . PHE A 1 190 ? -0.579 12.702 0.861 1.00 80.50 190 PHE A N 1
ATOM 1532 C CA . PHE A 1 190 ? 0.050 14.005 0.615 1.00 80.50 190 PHE A CA 1
ATOM 1533 C C . PHE A 1 190 ? 1.567 14.049 0.855 1.00 80.50 190 PHE A C 1
ATOM 1535 O O . PHE A 1 190 ? 2.226 14.881 0.234 1.00 80.50 190 PHE A O 1
ATOM 1542 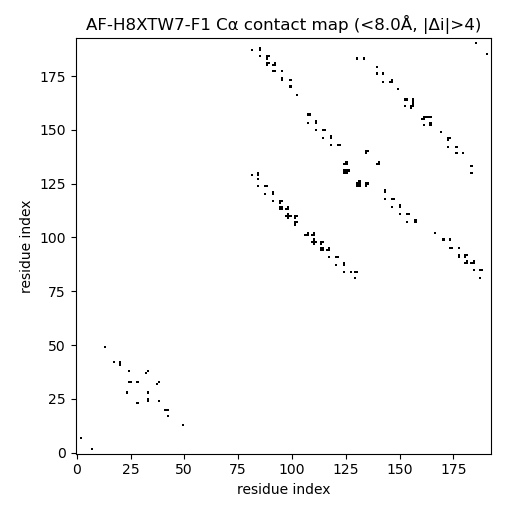N N . GLU A 1 191 ? 2.160 13.159 1.661 1.00 65.06 191 GLU A N 1
ATOM 1543 C CA . GLU A 1 191 ? 3.620 12.939 1.689 1.00 65.06 191 GLU A CA 1
ATOM 1544 C C . GLU A 1 191 ? 4.033 12.039 0.515 1.00 65.06 191 GLU A C 1
ATOM 1546 O O . GLU A 1 191 ? 4.585 10.953 0.680 1.00 65.06 191 GLU A O 1
ATOM 1551 N N . VAL A 1 192 ? 3.762 12.490 -0.709 1.00 51.75 192 VAL A N 1
ATOM 1552 C CA . VAL A 1 192 ? 4.347 11.875 -1.903 1.00 51.75 192 VAL A CA 1
ATOM 1553 C C . VAL A 1 192 ? 5.782 12.395 -2.019 1.00 51.75 192 VAL A C 1
ATOM 1555 O O . VAL A 1 192 ? 5.990 13.574 -2.307 1.00 51.75 192 VAL A O 1
ATOM 1558 N N . LYS A 1 193 ? 6.764 11.527 -1.754 1.00 43.50 193 LYS A N 1
ATOM 1559 C CA . LYS A 1 193 ? 8.149 11.712 -2.215 1.00 43.50 193 LYS A CA 1
ATOM 1560 C C . LYS A 1 193 ? 8.298 11.222 -3.648 1.00 43.50 193 LYS A C 1
ATOM 1562 O O . LYS A 1 193 ? 7.760 10.133 -3.944 1.00 43.50 193 LYS A O 1
#